Protein AF-A0A7L3IC77-F1 (afdb_monomer_lite)

Secondary structure (DSSP, 8-state):
-----S------S-S-SS-SPPPS-S-HHHHHHHHHHHHHHHHHHHHHHHHHHHHHHHHHHHHHHHHHHHHHHHHHHHHHHHHHT--TTT----THHHHHSPPP---------TTSGGG--HHHHHHHHTSPPPP-GGGGGGG-TT---GGGGT--TTHHHHHHHHHHHHHHHHHHHHHHHHHHHHHH-GGGGG--------THHHHHHHHT-GGGS-----S---------------------------PPPP------PPPPPPPP--PPPPPP---------------PPPPPPPPPPPPPPPPPP-PPPPPPPPPPPPPP-

InterPro domains:
  IPR028288 SCAR/WAVE family [PTHR12902] (5-227)

Organism: NCBI:txid254575

Radius of gyration: 40.04 Å; chains: 1; bounding box: 90×93×125 Å

Structure (mmCIF, N/CA/C/O backbone):
data_AF-A0A7L3IC77-F1
#
_entry.id   AF-A0A7L3IC77-F1
#
loop_
_atom_site.group_PDB
_atom_site.id
_atom_site.type_symbol
_atom_site.label_atom_id
_atom_site.label_alt_id
_atom_site.label_comp_id
_atom_site.label_asym_id
_atom_site.label_entity_id
_atom_site.label_seq_id
_atom_site.pdbx_PDB_ins_code
_atom_site.Cartn_x
_atom_site.Cartn_y
_atom_site.Cartn_z
_atom_site.occupancy
_atom_site.B_iso_or_equiv
_atom_site.auth_seq_id
_atom_site.auth_comp_id
_atom_site.auth_asym_id
_atom_site.auth_atom_id
_atom_site.pdbx_PDB_model_num
ATOM 1 N N . SER A 1 1 ? 29.420 12.549 -0.473 1.00 39.59 1 SER A N 1
ATOM 2 C CA . SER A 1 1 ? 28.558 11.358 -0.583 1.00 39.59 1 SER A CA 1
ATOM 3 C C . SER A 1 1 ? 27.116 11.834 -0.678 1.00 39.59 1 SER A C 1
ATOM 5 O O . SER A 1 1 ? 26.645 12.442 0.274 1.00 39.59 1 SER A O 1
ATOM 7 N N . ARG A 1 2 ? 26.456 11.727 -1.841 1.00 41.66 2 ARG A N 1
ATOM 8 C CA . ARG A 1 2 ? 25.047 12.145 -1.971 1.00 41.66 2 ARG A CA 1
ATOM 9 C C . ARG A 1 2 ? 24.182 11.068 -1.323 1.00 41.66 2 ARG A C 1
ATOM 11 O O . ARG A 1 2 ? 24.118 9.956 -1.839 1.00 41.66 2 ARG A O 1
ATOM 18 N N . SER A 1 3 ? 23.550 11.406 -0.201 1.00 42.59 3 SER A N 1
ATOM 19 C CA . SER A 1 3 ? 22.484 10.595 0.386 1.00 42.59 3 SER A CA 1
ATOM 20 C C . SER A 1 3 ? 21.368 10.494 -0.652 1.00 42.59 3 SER A C 1
ATOM 22 O O . SER A 1 3 ? 20.679 11.470 -0.940 1.00 42.59 3 SER A O 1
ATOM 24 N N . THR A 1 4 ? 21.299 9.350 -1.325 1.00 45.50 4 THR A N 1
ATOM 25 C CA . THR A 1 4 ? 20.262 9.059 -2.314 1.00 45.50 4 THR A CA 1
ATOM 26 C C . THR A 1 4 ? 19.091 8.488 -1.529 1.00 45.50 4 THR A C 1
ATOM 28 O O . THR A 1 4 ? 19.303 7.624 -0.679 1.00 45.50 4 THR A O 1
ATOM 31 N N . MET A 1 5 ? 17.882 9.005 -1.755 1.00 36.69 5 MET A N 1
ATOM 32 C CA . MET A 1 5 ? 16.672 8.509 -1.093 1.00 36.69 5 MET A CA 1
ATOM 33 C C . MET A 1 5 ? 16.605 6.975 -1.239 1.00 36.69 5 MET A C 1
ATOM 35 O O . MET A 1 5 ? 16.771 6.487 -2.359 1.00 36.69 5 MET A O 1
ATOM 39 N N . PRO A 1 6 ? 16.398 6.211 -0.151 1.00 53.06 6 PRO A N 1
ATOM 40 C CA . PRO A 1 6 ? 16.628 4.765 -0.154 1.00 53.06 6 PRO A CA 1
ATOM 41 C C . PRO A 1 6 ? 15.664 3.964 -1.040 1.00 53.06 6 PRO A C 1
ATOM 43 O O . PRO A 1 6 ? 15.960 2.812 -1.331 1.00 53.06 6 PRO A O 1
ATOM 46 N N . LEU A 1 7 ? 14.564 4.553 -1.521 1.00 54.59 7 LEU A N 1
ATOM 47 C CA . LEU A 1 7 ? 13.682 3.928 -2.507 1.00 54.59 7 LEU A CA 1
ATOM 48 C C . LEU A 1 7 ? 13.272 4.945 -3.576 1.00 54.59 7 LEU A C 1
ATOM 50 O O . LEU A 1 7 ? 12.259 5.630 -3.448 1.00 54.59 7 LEU A O 1
ATOM 54 N N . VAL A 1 8 ? 14.057 5.044 -4.649 1.00 56.88 8 VAL A N 1
ATOM 55 C CA . VAL A 1 8 ? 13.551 5.630 -5.896 1.00 56.88 8 VAL A CA 1
ATOM 56 C C . VAL A 1 8 ? 12.570 4.610 -6.467 1.00 56.88 8 VAL A C 1
ATOM 58 O O . VAL A 1 8 ? 12.979 3.567 -6.961 1.00 56.88 8 VAL A O 1
ATOM 61 N N . THR A 1 9 ? 11.271 4.860 -6.307 1.00 62.53 9 THR A N 1
ATOM 62 C CA . THR A 1 9 ? 10.222 3.896 -6.671 1.00 62.53 9 THR A CA 1
ATOM 63 C C . THR A 1 9 ? 10.032 3.781 -8.180 1.00 62.53 9 THR A C 1
ATOM 65 O O . THR A 1 9 ? 9.595 2.744 -8.653 1.00 62.53 9 THR A O 1
ATOM 68 N N . ARG A 1 10 ? 10.375 4.822 -8.946 1.00 76.88 10 ARG A N 1
ATOM 69 C CA . ARG A 1 10 ? 10.139 4.901 -10.392 1.00 76.88 10 ARG A CA 1
ATOM 70 C C . ARG A 1 10 ? 11.424 5.310 -11.102 1.00 76.88 10 ARG A C 1
ATOM 72 O O . ARG A 1 10 ? 11.810 6.479 -11.085 1.00 76.88 10 ARG A O 1
ATOM 79 N N . ASN A 1 11 ? 12.110 4.329 -11.681 1.00 81.88 11 ASN A N 1
ATOM 80 C CA . ASN A 1 11 ? 13.316 4.560 -12.466 1.00 81.88 11 ASN A CA 1
ATOM 81 C C . ASN A 1 11 ? 12.950 4.810 -13.927 1.00 81.88 11 ASN A C 1
ATOM 83 O O . ASN A 1 11 ? 12.175 4.063 -14.515 1.00 81.88 11 ASN A O 1
ATOM 87 N N . ILE A 1 12 ? 13.548 5.848 -14.511 1.00 88.25 12 ILE A N 1
ATOM 88 C CA . ILE A 1 12 ? 13.370 6.159 -15.927 1.00 88.25 12 ILE A CA 1
ATOM 89 C C . ILE A 1 12 ? 14.453 5.441 -16.732 1.00 88.25 12 ILE A C 1
ATOM 91 O O . ILE A 1 12 ? 15.652 5.653 -16.511 1.00 88.25 12 ILE A O 1
ATOM 95 N N . GLU A 1 13 ? 14.031 4.608 -17.679 1.00 88.88 13 GLU A N 1
ATOM 96 C CA . GLU A 1 13 ? 14.917 3.810 -18.522 1.00 88.88 13 GLU A CA 1
ATOM 97 C C . GLU A 1 13 ? 14.780 4.172 -20.009 1.00 88.88 13 GLU A C 1
ATOM 99 O O . GLU A 1 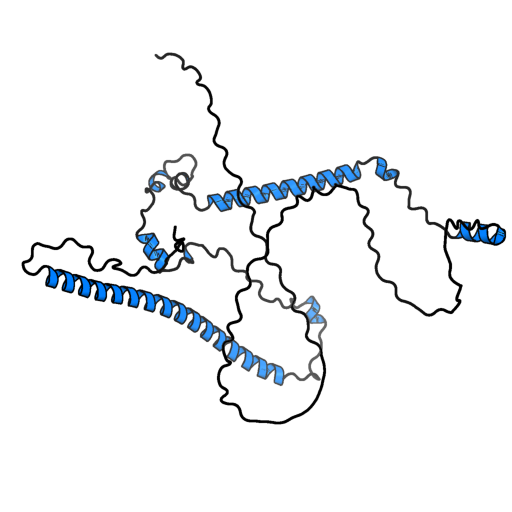13 ? 13.663 4.341 -20.495 1.00 88.88 13 GLU A O 1
ATOM 104 N N . PRO A 1 14 ? 15.888 4.252 -20.771 1.00 91.25 14 PRO A N 1
ATOM 105 C CA . PRO A 1 14 ? 17.279 4.056 -20.358 1.00 91.25 14 PRO A CA 1
ATOM 106 C C . PRO A 1 14 ? 17.867 5.277 -19.628 1.00 91.25 14 PRO A C 1
ATOM 108 O O . PRO A 1 14 ? 17.626 6.429 -19.988 1.00 91.25 14 PRO A O 1
ATOM 111 N N . ARG A 1 15 ? 18.715 5.027 -18.620 1.00 87.62 15 ARG A N 1
ATOM 112 C CA . ARG A 1 15 ? 19.404 6.092 -17.864 1.00 87.62 15 ARG A CA 1
ATOM 113 C C . ARG A 1 15 ? 20.552 6.741 -18.643 1.00 87.62 15 ARG A C 1
ATOM 115 O O . ARG A 1 15 ? 20.853 7.913 -18.444 1.00 87.62 15 ARG A O 1
ATOM 122 N N . HIS A 1 16 ? 21.211 5.974 -19.508 1.00 90.38 16 HIS A N 1
ATOM 123 C CA . HIS A 1 16 ? 22.313 6.444 -20.342 1.00 90.38 16 HIS A CA 1
ATOM 124 C C . HIS A 1 16 ? 21.903 6.375 -21.808 1.00 90.38 16 HIS A C 1
ATOM 126 O O . HIS A 1 16 ? 21.560 5.303 -22.295 1.00 90.38 16 HIS A O 1
ATOM 132 N N . LEU A 1 17 ? 21.976 7.505 -22.507 1.00 89.88 17 LEU A N 1
ATOM 133 C CA . LEU A 1 17 ? 21.473 7.610 -23.878 1.00 89.88 17 LEU A CA 1
ATOM 134 C C . LEU A 1 17 ? 22.515 7.218 -24.937 1.00 89.88 17 LEU A C 1
ATOM 136 O O . LEU A 1 17 ? 22.144 6.734 -26.000 1.00 89.88 17 LEU A O 1
ATOM 140 N N . CYS A 1 18 ? 23.807 7.392 -24.639 1.00 84.75 18 CYS A N 1
ATOM 141 C CA . CYS A 1 18 ? 24.895 7.300 -25.623 1.00 84.75 18 CYS A CA 1
ATOM 142 C C . CYS A 1 18 ? 26.127 6.500 -25.149 1.00 84.75 18 CYS A C 1
ATOM 144 O O . CYS A 1 18 ? 27.180 6.564 -25.771 1.00 84.75 18 CYS A O 1
ATOM 146 N N . ARG A 1 19 ? 26.038 5.740 -24.045 1.00 84.94 19 ARG A N 1
ATOM 147 C CA . ARG A 1 19 ? 27.189 5.007 -23.461 1.00 84.94 19 ARG A CA 1
ATOM 148 C C . ARG A 1 19 ? 27.443 3.615 -24.065 1.00 84.94 19 ARG A C 1
ATOM 150 O O . ARG A 1 19 ? 28.028 2.766 -23.400 1.00 84.94 19 ARG A O 1
ATOM 157 N N . GLN A 1 20 ? 26.968 3.354 -25.277 1.00 78.25 20 GLN A N 1
ATOM 158 C CA . GLN A 1 20 ? 27.103 2.044 -25.920 1.00 78.25 20 GLN A CA 1
ATOM 159 C C . GLN A 1 20 ? 28.288 2.032 -26.887 1.00 78.25 20 GLN A C 1
ATOM 161 O O . GLN A 1 20 ? 28.561 3.032 -27.547 1.00 78.25 20 GLN A O 1
ATOM 166 N N . THR A 1 21 ? 28.987 0.897 -26.967 1.00 81.50 21 THR A N 1
ATOM 167 C CA . THR A 1 21 ? 30.017 0.672 -27.986 1.00 81.50 21 THR A CA 1
ATOM 168 C C . THR A 1 21 ? 29.365 0.687 -29.361 1.00 81.50 21 THR A C 1
ATOM 170 O O . THR A 1 21 ? 28.367 -0.000 -29.581 1.00 81.50 21 THR A O 1
ATOM 173 N N . LEU A 1 22 ? 29.919 1.480 -30.274 1.00 82.94 22 LEU A N 1
ATOM 174 C CA . LEU A 1 22 ? 29.379 1.612 -31.620 1.00 82.94 22 LEU A CA 1
ATOM 175 C C . LEU A 1 22 ? 29.810 0.431 -32.497 1.00 82.94 22 LEU A C 1
ATOM 177 O O . LEU A 1 22 ? 30.949 -0.030 -32.384 1.00 82.94 22 LEU A O 1
ATOM 181 N N . PRO A 1 23 ? 28.929 -0.059 -33.383 1.00 82.94 23 PRO A N 1
ATOM 182 C CA . PRO A 1 23 ? 29.337 -0.964 -34.449 1.00 82.94 23 PRO A CA 1
ATOM 183 C C . PRO A 1 23 ? 30.275 -0.238 -35.425 1.00 82.94 23 PRO A C 1
ATOM 185 O O . PRO A 1 23 ? 30.190 0.979 -35.576 1.00 82.94 23 PRO A O 1
ATOM 188 N N . SER A 1 24 ? 31.149 -0.977 -36.116 1.00 84.69 24 SER A N 1
ATOM 189 C CA . SER A 1 24 ? 32.000 -0.395 -37.162 1.00 84.69 24 SER A CA 1
ATOM 190 C C . SER A 1 24 ? 31.121 0.044 -38.336 1.00 84.69 24 SER A C 1
ATOM 192 O O . SER A 1 24 ? 30.631 -0.785 -39.103 1.00 84.69 24 SER A O 1
ATOM 194 N N . VAL A 1 25 ? 30.869 1.349 -38.426 1.00 88.00 25 VAL A N 1
ATOM 195 C CA . VAL A 1 25 ? 30.051 1.979 -39.465 1.00 88.00 25 VAL A CA 1
ATOM 196 C C . VAL A 1 25 ? 30.794 3.188 -40.032 1.00 88.00 25 VAL A C 1
ATOM 198 O O . VAL A 1 25 ? 31.490 3.874 -39.288 1.00 88.00 25 VAL A O 1
ATOM 201 N N . PRO A 1 26 ? 30.650 3.488 -41.333 1.00 84.25 26 PRO A N 1
ATOM 202 C CA . PRO A 1 26 ? 31.347 4.616 -41.952 1.00 84.25 26 PRO A CA 1
ATOM 203 C C . PRO A 1 26 ? 30.917 5.977 -41.374 1.00 84.25 26 PRO A C 1
ATOM 205 O O . PRO A 1 26 ? 31.740 6.882 -41.270 1.00 84.25 26 PRO A O 1
ATOM 208 N N . SER A 1 27 ? 29.653 6.110 -40.953 1.00 89.75 27 SER A N 1
ATOM 209 C CA . SER A 1 27 ? 29.085 7.330 -40.358 1.00 89.75 27 SER A CA 1
ATOM 210 C C . SER A 1 27 ? 28.821 7.152 -38.857 1.00 89.75 27 SER A C 1
ATOM 212 O O . SER A 1 27 ? 27.672 7.059 -38.420 1.00 89.75 27 SER A O 1
ATOM 214 N N . GLU A 1 28 ? 29.876 7.097 -38.042 1.00 90.81 28 GLU A N 1
ATOM 215 C CA . GLU A 1 28 ? 29.754 6.887 -36.587 1.00 90.81 28 GLU A CA 1
ATOM 216 C C . GLU A 1 28 ? 28.893 7.954 -35.896 1.00 90.81 28 GLU A C 1
ATOM 218 O O . GLU A 1 28 ? 28.065 7.625 -35.046 1.00 90.81 28 GLU A O 1
ATOM 223 N N . LEU A 1 29 ? 29.030 9.225 -36.291 1.00 91.31 29 LEU A N 1
ATOM 224 C CA . LEU A 1 29 ? 28.272 10.327 -35.694 1.00 91.31 29 LEU A CA 1
ATOM 225 C C . LEU A 1 29 ? 26.763 10.183 -35.933 1.00 91.31 29 LEU A C 1
ATOM 227 O O . LEU A 1 29 ? 25.974 10.331 -35.004 1.00 91.31 29 LEU A O 1
ATOM 231 N N . GLU A 1 30 ? 26.364 9.849 -37.161 1.00 92.12 30 GLU A N 1
ATOM 232 C CA . GLU A 1 30 ? 24.959 9.619 -37.512 1.00 92.12 30 GLU A CA 1
ATOM 233 C C . GLU A 1 30 ? 24.379 8.436 -36.722 1.00 92.12 30 GLU A C 1
ATOM 235 O O . GLU A 1 30 ? 23.268 8.517 -36.192 1.00 92.12 30 GLU A O 1
ATOM 240 N N . CYS A 1 31 ? 25.167 7.368 -36.560 1.00 90.19 31 CYS A N 1
ATOM 241 C CA . CYS A 1 31 ? 24.799 6.209 -35.753 1.00 90.19 31 CYS A CA 1
ATOM 242 C C . CYS A 1 31 ? 24.581 6.578 -34.276 1.00 90.19 31 CYS A C 1
ATOM 244 O O . CYS A 1 31 ? 23.534 6.248 -33.714 1.00 90.19 31 CYS A O 1
ATOM 246 N N . VAL A 1 32 ? 25.511 7.321 -33.658 1.00 92.69 32 VAL A N 1
ATOM 247 C CA . VAL A 1 32 ? 25.375 7.809 -32.271 1.00 92.69 32 VAL A CA 1
ATOM 248 C C . VAL A 1 32 ? 24.133 8.672 -32.116 1.00 92.69 32 VAL A C 1
ATOM 250 O O . VAL A 1 32 ? 23.381 8.490 -31.156 1.00 92.69 32 VAL A O 1
ATOM 253 N N . THR A 1 33 ? 23.904 9.611 -33.036 1.00 93.25 33 THR A N 1
ATOM 254 C CA . THR A 1 33 ? 22.748 10.508 -32.983 1.00 93.25 33 THR A CA 1
ATOM 255 C C . THR A 1 33 ? 21.447 9.720 -33.066 1.00 93.25 33 THR A C 1
ATOM 257 O O . THR A 1 33 ? 20.563 9.938 -32.239 1.00 93.25 33 THR A O 1
ATOM 260 N N . ASN A 1 34 ? 21.341 8.752 -33.980 1.00 93.62 34 ASN A N 1
ATOM 261 C CA . ASN A 1 34 ? 20.148 7.918 -34.110 1.00 93.62 34 ASN A CA 1
ATOM 262 C C . ASN A 1 34 ? 19.909 7.048 -32.859 1.00 93.62 34 ASN A C 1
ATOM 264 O O . ASN A 1 34 ? 18.811 7.055 -32.305 1.00 93.62 34 ASN A O 1
ATOM 268 N N . ILE A 1 35 ? 20.946 6.379 -32.335 1.00 92.56 35 ILE A N 1
ATOM 269 C CA . ILE A 1 35 ? 20.856 5.597 -31.085 1.00 92.56 35 ILE A CA 1
ATOM 270 C C . ILE A 1 35 ? 20.424 6.489 -29.915 1.00 92.56 35 ILE A C 1
ATOM 272 O O . ILE A 1 35 ? 19.552 6.115 -29.130 1.00 92.56 35 ILE A O 1
ATOM 276 N N . THR A 1 36 ? 21.008 7.683 -29.806 1.00 94.69 36 THR A N 1
ATOM 277 C CA . THR A 1 36 ? 20.686 8.643 -28.745 1.00 94.69 36 THR A CA 1
ATOM 278 C C . THR A 1 36 ? 19.229 9.085 -28.843 1.00 94.69 36 THR A C 1
ATOM 280 O O . THR A 1 36 ? 18.524 9.039 -27.839 1.00 94.69 36 THR A O 1
ATOM 283 N N . LEU A 1 37 ? 18.748 9.449 -30.036 1.00 96.25 37 LEU A N 1
ATOM 284 C CA . LEU A 1 37 ? 17.353 9.842 -30.260 1.00 96.25 37 LEU A CA 1
ATOM 285 C C . LEU A 1 37 ? 16.381 8.692 -29.972 1.00 96.25 37 LEU A C 1
ATOM 287 O O . LEU A 1 37 ? 15.389 8.894 -29.273 1.00 96.25 37 LEU A O 1
ATOM 291 N N . ALA A 1 38 ? 16.685 7.474 -30.423 1.00 95.44 38 ALA A N 1
ATOM 292 C CA . ALA A 1 38 ? 15.890 6.292 -30.104 1.00 95.44 38 ALA A CA 1
ATOM 293 C C . ALA A 1 38 ? 15.814 6.057 -28.585 1.00 95.44 38 ALA A C 1
ATOM 295 O O . ALA A 1 38 ? 14.742 5.786 -28.042 1.00 95.44 38 ALA A O 1
ATOM 296 N N . ASN A 1 39 ? 16.931 6.222 -27.871 1.00 95.94 39 ASN A N 1
ATOM 297 C CA . ASN A 1 39 ? 16.972 6.106 -26.416 1.00 95.94 39 ASN A CA 1
ATOM 298 C C . ASN A 1 39 ? 16.216 7.239 -25.707 1.00 95.94 39 ASN A C 1
ATOM 300 O O . ASN A 1 39 ? 15.582 6.971 -24.690 1.00 95.94 39 ASN A O 1
ATOM 304 N N . VAL A 1 40 ? 16.213 8.466 -26.243 1.00 96.81 40 VAL A N 1
ATOM 305 C CA . VAL A 1 40 ? 15.367 9.567 -25.744 1.00 96.81 40 VAL A CA 1
ATOM 306 C C . VAL A 1 40 ? 13.889 9.205 -25.877 1.00 96.81 40 VAL A C 1
ATOM 308 O O . VAL A 1 40 ? 13.142 9.355 -24.915 1.00 96.81 40 VAL A O 1
ATOM 311 N N . ILE A 1 41 ? 13.463 8.662 -27.022 1.00 96.94 41 ILE A N 1
ATOM 312 C CA . ILE A 1 41 ? 12.071 8.229 -27.226 1.00 96.94 41 ILE A CA 1
ATOM 313 C C . ILE A 1 41 ? 11.691 7.133 -26.220 1.00 96.94 41 ILE A C 1
ATOM 315 O O . ILE A 1 41 ? 10.632 7.202 -25.599 1.00 96.94 41 ILE A O 1
ATOM 319 N N . ARG A 1 42 ? 12.572 6.149 -25.993 1.00 96.12 42 ARG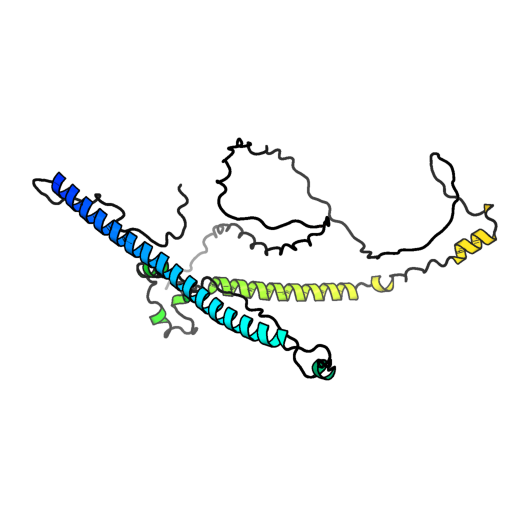 A N 1
ATOM 320 C CA . ARG A 1 42 ? 12.356 5.108 -24.970 1.00 96.12 42 ARG A CA 1
ATOM 321 C C . ARG A 1 42 ? 12.250 5.699 -23.563 1.00 96.12 42 ARG A C 1
ATOM 323 O O . ARG A 1 42 ? 11.371 5.299 -22.805 1.00 96.12 42 ARG A O 1
ATOM 330 N N . GLN A 1 43 ? 13.100 6.675 -23.248 1.00 96.00 43 GLN A N 1
ATOM 331 C CA . GLN A 1 43 ? 13.103 7.367 -21.962 1.00 96.00 43 GLN A CA 1
ATOM 332 C C . GLN A 1 43 ? 11.795 8.134 -21.733 1.00 96.00 43 GLN A C 1
ATOM 334 O O . GLN A 1 43 ? 11.223 8.061 -20.646 1.00 96.00 43 GLN A O 1
ATOM 339 N N . LEU A 1 44 ? 11.282 8.808 -22.767 1.00 96.94 44 LEU A N 1
ATOM 340 C CA . LEU A 1 44 ? 9.970 9.454 -22.735 1.00 96.94 44 LEU A CA 1
ATOM 341 C C . LEU A 1 44 ? 8.842 8.436 -22.528 1.00 96.94 44 LEU A C 1
ATOM 343 O O . LEU A 1 44 ? 7.955 8.688 -21.723 1.00 96.94 44 LEU A O 1
ATOM 347 N N . GLY A 1 45 ? 8.905 7.262 -23.164 1.00 96.69 45 GLY A N 1
ATOM 348 C CA . GLY A 1 45 ? 7.943 6.179 -22.924 1.00 96.69 45 GLY A CA 1
ATOM 349 C C . GLY A 1 45 ? 7.946 5.678 -21.472 1.00 96.69 45 GLY A C 1
ATOM 350 O O . GLY A 1 45 ? 6.888 5.527 -20.863 1.00 96.69 45 GLY A O 1
ATOM 351 N N . SER A 1 46 ? 9.128 5.485 -20.880 1.00 94.25 46 SER A N 1
ATOM 352 C CA . SER A 1 46 ? 9.276 5.117 -19.461 1.00 94.25 46 SER A CA 1
ATOM 353 C C . SER A 1 46 ? 8.742 6.205 -18.514 1.00 94.25 46 SER A C 1
ATOM 355 O O . SER A 1 46 ? 8.099 5.901 -17.503 1.00 94.25 46 SER A O 1
ATOM 357 N N . LEU A 1 47 ? 8.942 7.478 -18.866 1.00 95.00 47 LEU A N 1
ATOM 358 C CA . LEU A 1 47 ? 8.367 8.614 -18.149 1.00 95.00 47 LEU A CA 1
ATOM 359 C C . LEU A 1 47 ? 6.838 8.645 -18.249 1.00 95.00 47 LEU A C 1
ATOM 361 O O . LEU A 1 47 ? 6.179 8.859 -17.233 1.00 95.00 47 LEU A O 1
ATOM 365 N N . SER A 1 48 ? 6.270 8.387 -19.429 1.00 96.62 48 SER A N 1
ATOM 366 C CA . SER A 1 48 ? 4.819 8.288 -19.618 1.00 96.62 48 SER A CA 1
ATOM 367 C C . SER A 1 48 ? 4.204 7.175 -18.770 1.00 96.62 48 SER A C 1
ATOM 369 O O . SER A 1 48 ? 3.213 7.442 -18.097 1.00 96.62 48 SER A O 1
ATOM 371 N N . LYS A 1 49 ? 4.827 5.985 -18.707 1.00 92.69 49 LYS A N 1
ATOM 372 C CA . LYS A 1 49 ? 4.398 4.904 -17.795 1.00 92.69 49 LYS A CA 1
ATOM 373 C C . LYS A 1 49 ? 4.386 5.386 -16.339 1.00 92.69 49 LYS A C 1
ATOM 375 O O . LYS A 1 49 ? 3.402 5.229 -15.629 1.00 92.69 49 LYS A O 1
ATOM 380 N N . SER A 1 50 ? 5.464 6.042 -15.906 1.00 91.50 50 SER A N 1
ATOM 381 C CA . SER A 1 50 ? 5.568 6.559 -14.534 1.00 91.50 50 SER A CA 1
ATOM 382 C C . SER A 1 50 ? 4.488 7.598 -14.212 1.00 91.50 50 SER A C 1
ATOM 384 O O . SER A 1 50 ? 3.986 7.635 -13.090 1.00 91.50 50 SER A O 1
ATOM 386 N N . ALA A 1 51 ? 4.141 8.451 -15.179 1.00 94.62 51 ALA A N 1
ATOM 387 C CA . ALA A 1 51 ? 3.074 9.434 -15.032 1.00 94.62 51 ALA A CA 1
ATOM 388 C C . ALA A 1 51 ? 1.695 8.765 -14.943 1.00 94.62 51 ALA A C 1
ATOM 390 O O . ALA A 1 51 ? 0.907 9.133 -14.073 1.00 94.62 51 ALA A O 1
ATOM 391 N N . GLU A 1 52 ? 1.423 7.769 -15.792 1.00 94.12 52 GLU A N 1
ATOM 392 C CA . GLU A 1 52 ? 0.197 6.965 -15.743 1.00 94.12 52 GLU A CA 1
ATOM 393 C C . GL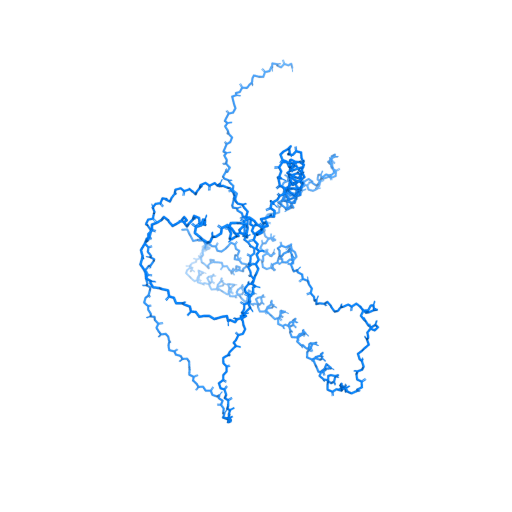U A 1 52 ? 0.008 6.323 -14.366 1.00 94.12 52 GLU A C 1
ATOM 395 O O . GLU A 1 52 ? -1.052 6.492 -13.767 1.00 94.12 52 GLU A O 1
ATOM 400 N N . ASP A 1 53 ? 1.046 5.689 -13.815 1.00 91.56 53 ASP A N 1
ATOM 401 C CA . ASP A 1 53 ? 0.977 5.064 -12.491 1.00 91.56 53 ASP A CA 1
ATOM 402 C C . ASP A 1 53 ? 0.611 6.081 -11.394 1.00 91.56 53 ASP A C 1
ATOM 404 O O . ASP A 1 53 ? -0.246 5.819 -10.549 1.00 91.56 53 ASP A O 1
ATOM 408 N N . ILE A 1 54 ? 1.242 7.263 -11.403 1.00 93.06 54 ILE A N 1
ATOM 409 C CA . ILE A 1 54 ? 0.987 8.321 -10.410 1.00 93.06 54 ILE A CA 1
ATOM 410 C C . ILE A 1 54 ? -0.453 8.826 -10.523 1.00 93.06 54 ILE A C 1
ATOM 412 O O . ILE A 1 54 ? -1.164 8.926 -9.520 1.00 93.06 54 ILE A O 1
ATOM 416 N N . PHE A 1 55 ? -0.899 9.153 -11.736 1.00 96.62 55 PHE A N 1
ATOM 417 C CA . PHE A 1 55 ? -2.252 9.660 -11.938 1.00 96.62 55 PHE A CA 1
ATOM 418 C C . PHE A 1 55 ? -3.313 8.581 -11.701 1.00 96.62 55 PHE A C 1
ATOM 420 O O . PHE A 1 55 ? -4.382 8.905 -11.190 1.00 96.62 55 PHE A O 1
ATOM 427 N N . GLY A 1 56 ? -3.017 7.310 -11.980 1.00 95.19 56 GLY A N 1
ATOM 428 C CA . GLY A 1 56 ? -3.887 6.175 -11.680 1.00 95.19 56 GLY A CA 1
ATOM 429 C C . GLY A 1 56 ? -4.086 5.957 -10.177 1.00 95.19 56 GLY A C 1
ATOM 430 O O . GLY A 1 56 ? -5.221 5.774 -9.719 1.00 95.19 56 GLY A O 1
ATOM 431 N N . GLU A 1 57 ? -3.013 6.049 -9.383 1.00 93.44 57 GLU A N 1
ATOM 432 C CA . GLU A 1 57 ? -3.087 5.990 -7.916 1.00 93.44 57 GLU A CA 1
ATOM 433 C C . GLU A 1 57 ? -3.936 7.142 -7.355 1.00 93.44 57 GLU A C 1
ATOM 435 O O . GLU A 1 57 ? -4.863 6.916 -6.568 1.00 93.44 57 GLU A O 1
ATOM 440 N N . LEU A 1 58 ? -3.677 8.374 -7.808 1.00 96.94 58 LEU A N 1
ATOM 441 C CA . LEU A 1 58 ? -4.438 9.559 -7.398 1.00 96.94 58 LEU A CA 1
ATOM 442 C C . LEU A 1 58 ? -5.914 9.457 -7.792 1.00 96.94 58 LEU A C 1
ATOM 444 O O . LEU A 1 58 ? -6.792 9.758 -6.983 1.00 96.94 58 LEU A O 1
ATOM 448 N N . PHE A 1 59 ? -6.197 8.997 -9.011 1.00 98.06 59 PHE A N 1
ATOM 449 C CA . PHE A 1 59 ? -7.555 8.798 -9.501 1.00 98.06 59 PHE A CA 1
ATOM 450 C C . PHE A 1 59 ? -8.319 7.789 -8.639 1.00 98.06 59 PHE A C 1
ATOM 452 O O . PHE A 1 59 ? -9.449 8.052 -8.227 1.00 98.06 59 PHE A O 1
ATOM 459 N N . THR A 1 60 ? -7.692 6.663 -8.294 1.00 96.69 60 THR A N 1
ATOM 460 C CA . THR A 1 60 ? -8.308 5.627 -7.451 1.00 96.69 60 THR A CA 1
ATOM 461 C C . THR A 1 60 ? -8.649 6.162 -6.056 1.00 96.69 60 THR A C 1
ATOM 463 O O . THR A 1 60 ? -9.751 5.931 -5.540 1.00 96.69 60 THR A O 1
ATOM 466 N N . GLN A 1 61 ? -7.739 6.933 -5.451 1.00 96.81 61 GLN A N 1
ATOM 467 C CA . GLN A 1 61 ? -7.975 7.576 -4.156 1.00 96.81 61 GLN A CA 1
ATOM 468 C C . GLN A 1 61 ? -9.089 8.627 -4.231 1.00 96.81 61 GLN A C 1
ATOM 470 O O . GLN A 1 61 ? -9.987 8.637 -3.384 1.00 96.81 61 GLN A O 1
ATOM 475 N N . ALA A 1 62 ? -9.077 9.471 -5.264 1.00 98.50 62 ALA A N 1
ATOM 476 C CA . ALA A 1 62 ? -10.104 10.481 -5.491 1.00 98.50 62 ALA A CA 1
ATOM 477 C C . ALA A 1 62 ? -11.485 9.848 -5.713 1.00 98.50 62 ALA A C 1
ATOM 479 O O . ALA A 1 62 ? -12.471 10.315 -5.147 1.00 98.50 62 ALA A O 1
ATOM 480 N N . ASN A 1 63 ? -11.563 8.743 -6.455 1.00 98.38 63 ASN A N 1
ATOM 481 C CA . ASN A 1 63 ? -12.818 8.036 -6.699 1.00 98.38 63 ASN A CA 1
ATOM 482 C C . ASN A 1 63 ? -13.373 7.379 -5.422 1.00 98.38 63 ASN A C 1
ATOM 484 O O . ASN A 1 63 ? -14.574 7.433 -5.139 1.00 98.38 63 ASN A O 1
ATOM 488 N N . THR A 1 64 ? -12.486 6.823 -4.590 1.00 98.38 64 THR A N 1
ATOM 489 C CA . THR A 1 64 ? -12.851 6.312 -3.260 1.00 98.38 64 THR A CA 1
ATOM 490 C C . THR A 1 64 ? -13.401 7.433 -2.375 1.00 98.38 64 THR A C 1
ATOM 492 O O . THR A 1 64 ? -14.414 7.260 -1.691 1.00 98.38 64 THR A O 1
ATOM 495 N N . PHE A 1 65 ? -12.770 8.608 -2.402 1.00 98.44 65 PHE A N 1
ATOM 496 C CA . PHE A 1 65 ? -13.253 9.790 -1.693 1.00 98.44 65 PHE A CA 1
ATOM 497 C C . PHE A 1 65 ? -14.614 10.263 -2.223 1.00 98.44 65 PHE A C 1
ATOM 499 O O . PHE A 1 65 ? -15.534 10.448 -1.427 1.00 98.44 65 PHE A O 1
ATOM 506 N N . ALA A 1 66 ? -14.783 10.379 -3.541 1.00 98.62 66 ALA A N 1
ATOM 507 C CA . ALA A 1 66 ? -16.034 10.794 -4.173 1.00 98.62 66 ALA A CA 1
ATOM 508 C C . ALA A 1 66 ? -17.204 9.864 -3.810 1.00 98.62 66 ALA A C 1
ATOM 510 O O . ALA A 1 66 ? -18.289 10.332 -3.458 1.00 98.62 66 ALA A O 1
ATOM 511 N N . SER A 1 67 ? -16.968 8.549 -3.794 1.00 98.62 67 SER A N 1
ATOM 512 C CA . SER A 1 67 ? -17.964 7.566 -3.348 1.00 98.62 67 SER A CA 1
ATOM 513 C C . SER A 1 67 ? -18.361 7.782 -1.884 1.00 98.62 67 SER A C 1
ATOM 515 O O . SER A 1 67 ? -19.545 7.800 -1.549 1.00 98.62 67 SER A O 1
ATOM 517 N N . ARG A 1 68 ? -17.384 8.017 -0.996 1.00 98.56 68 ARG A N 1
ATOM 518 C CA . ARG A 1 68 ? -17.648 8.307 0.424 1.00 98.56 68 ARG A CA 1
ATOM 519 C C . ARG A 1 68 ? -18.433 9.604 0.615 1.00 98.56 68 ARG A C 1
ATOM 521 O O . ARG A 1 68 ? -19.322 9.641 1.463 1.00 98.56 68 ARG A O 1
ATOM 528 N N . VAL A 1 69 ? -18.112 10.644 -0.153 1.00 98.69 69 VAL A N 1
ATOM 529 C CA . VAL A 1 69 ? -18.833 11.924 -0.130 1.00 98.69 69 VAL A CA 1
ATOM 530 C C . VAL A 1 69 ? -20.271 11.732 -0.592 1.00 98.69 69 VAL A C 1
ATOM 532 O O . VAL A 1 69 ? -21.173 12.196 0.091 1.00 98.69 69 VAL A O 1
ATOM 535 N N . SER A 1 70 ? -20.498 10.987 -1.674 1.00 98.56 70 SER A N 1
ATOM 536 C CA . SER A 1 70 ? -21.846 10.729 -2.202 1.00 98.56 70 SER A CA 1
ATOM 537 C C . SER A 1 70 ? -22.741 10.058 -1.155 1.00 98.56 70 SER A C 1
ATOM 539 O O . SER A 1 70 ? -23.816 10.559 -0.831 1.00 98.56 70 SER A O 1
ATOM 541 N N . VAL A 1 71 ? -22.240 8.994 -0.515 1.00 98.62 71 VAL A N 1
ATOM 542 C CA . VAL A 1 71 ? -22.950 8.309 0.582 1.00 98.62 71 VAL A CA 1
ATOM 543 C C . VAL A 1 71 ? -23.199 9.245 1.770 1.00 98.62 71 VAL A C 1
ATOM 545 O O . VAL A 1 71 ? -24.243 9.172 2.427 1.00 98.62 71 VAL A O 1
ATOM 548 N N . LEU A 1 72 ? -22.236 10.114 2.084 1.00 98.62 72 LEU A N 1
ATOM 549 C CA . LEU A 1 72 ? -22.364 11.064 3.182 1.00 98.62 72 LEU A CA 1
ATOM 550 C C . LEU A 1 72 ? -23.425 12.130 2.890 1.00 98.62 72 LEU A C 1
ATOM 552 O O . LEU A 1 72 ? -24.227 12.402 3.779 1.00 98.62 72 LEU A O 1
ATOM 556 N N . VAL A 1 73 ? -23.465 12.680 1.675 1.00 98.56 73 VAL A N 1
ATOM 557 C CA . VAL A 1 73 ? -24.458 13.678 1.245 1.00 98.56 73 VAL A CA 1
ATOM 558 C C . VAL A 1 73 ? -25.869 13.115 1.390 1.00 98.56 73 VAL A C 1
ATOM 560 O O . VAL A 1 73 ? -26.664 13.666 2.145 1.00 98.56 73 VAL A O 1
ATOM 563 N N . GLU A 1 74 ? -26.146 11.934 0.830 1.00 98.50 74 GLU A N 1
ATOM 564 C CA . GLU A 1 74 ? -27.463 11.296 0.973 1.00 98.50 74 GLU A CA 1
ATOM 565 C C . GLU A 1 74 ? -27.850 11.047 2.440 1.00 98.50 74 GLU A C 1
ATOM 567 O O . GLU A 1 74 ? -29.022 11.037 2.831 1.00 98.50 74 GLU A O 1
ATOM 572 N N . ARG A 1 75 ? -26.865 10.748 3.292 1.00 98.50 75 ARG A N 1
ATOM 573 C CA . ARG A 1 75 ? -27.098 10.556 4.725 1.00 98.50 75 ARG A CA 1
ATOM 574 C C . ARG A 1 75 ? -27.394 11.881 5.428 1.00 98.50 75 ARG A C 1
ATOM 576 O O . ARG A 1 75 ? -28.249 11.882 6.312 1.00 98.50 75 ARG A O 1
ATOM 583 N N . VAL A 1 76 ? -26.722 12.964 5.048 1.00 98.62 76 VAL A N 1
ATOM 584 C CA . VAL A 1 76 ? -26.979 14.318 5.554 1.00 98.62 76 VAL A CA 1
ATOM 585 C C . VAL A 1 76 ? -28.372 14.782 5.143 1.00 98.62 76 VAL A C 1
ATOM 587 O O . VAL A 1 76 ? -29.117 15.212 6.015 1.00 98.62 76 VAL A O 1
ATOM 590 N N . ASP A 1 77 ? -28.783 14.586 3.891 1.00 98.31 77 ASP A N 1
ATOM 591 C CA . ASP A 1 77 ? -30.108 14.999 3.407 1.00 98.31 77 ASP A CA 1
ATOM 592 C C . ASP A 1 77 ? -31.239 14.293 4.164 1.00 98.31 77 ASP A C 1
ATOM 594 O O . ASP A 1 77 ? -32.177 14.917 4.667 1.00 98.31 77 ASP A O 1
ATOM 598 N N . ARG A 1 78 ? -31.120 12.972 4.342 1.00 98.06 78 ARG A N 1
ATOM 599 C CA . ARG A 1 78 ? -32.086 12.197 5.139 1.00 98.06 78 ARG A CA 1
ATOM 600 C C . ARG A 1 78 ? -32.095 12.617 6.606 1.00 98.06 78 ARG A C 1
ATOM 602 O O . ARG A 1 78 ? -33.150 12.594 7.239 1.00 98.06 78 ARG A O 1
ATOM 609 N N . LEU A 1 79 ? -30.931 12.946 7.167 1.00 98.19 79 LEU A N 1
ATOM 610 C CA . LEU A 1 79 ? -30.834 13.421 8.543 1.00 98.19 79 LEU A CA 1
ATOM 611 C C . LEU A 1 79 ? -31.477 14.802 8.690 1.00 98.19 79 LEU A C 1
ATOM 613 O O . LEU A 1 79 ? -32.211 15.005 9.650 1.00 98.19 79 LEU A O 1
ATOM 617 N N . GLN A 1 80 ? -31.263 15.700 7.729 1.00 98.19 80 GLN A N 1
ATOM 618 C CA . GLN A 1 80 ? -31.850 17.035 7.701 1.00 98.19 80 GLN A CA 1
ATOM 619 C C . GLN A 1 80 ? -33.376 16.956 7.771 1.00 98.19 80 GLN A C 1
ATOM 621 O O . GLN A 1 80 ? -33.971 17.565 8.656 1.00 98.19 80 GLN A O 1
ATOM 626 N N . VAL A 1 81 ? -34.000 16.132 6.919 1.00 97.56 81 VAL A N 1
ATOM 627 C CA . VAL A 1 81 ? -35.457 15.913 6.938 1.00 97.56 81 VAL A CA 1
ATOM 628 C C . VAL A 1 81 ? -35.923 15.418 8.310 1.00 97.56 81 VAL A C 1
ATOM 630 O O . VAL A 1 81 ? -36.862 15.974 8.878 1.00 97.56 81 VAL A O 1
ATOM 633 N N . LYS A 1 82 ? -35.243 14.415 8.884 1.00 96.19 82 LYS A N 1
ATOM 634 C CA . LYS A 1 82 ? -35.602 13.872 10.205 1.00 96.19 82 LYS A CA 1
ATOM 635 C C . LYS A 1 82 ? -35.493 14.911 11.313 1.00 96.19 82 LYS A C 1
ATOM 637 O O . LYS A 1 82 ? -36.393 14.987 12.133 1.00 96.19 82 LYS A O 1
ATOM 642 N N . VAL A 1 83 ? -34.427 15.709 11.326 1.00 96.38 83 VAL A N 1
ATOM 643 C CA . VAL A 1 83 ? -34.216 16.757 12.335 1.00 96.38 83 VAL A CA 1
ATOM 644 C C . VAL A 1 83 ? -35.282 17.845 12.222 1.00 96.38 83 VAL A C 1
ATOM 646 O O . VAL A 1 83 ? -35.794 18.291 13.241 1.00 96.38 83 VAL A O 1
ATOM 649 N N . THR A 1 84 ? -35.670 18.234 11.004 1.00 95.19 84 THR A N 1
ATOM 650 C CA . THR A 1 84 ? -36.728 19.240 10.800 1.00 95.19 84 THR A CA 1
ATOM 651 C C . THR A 1 84 ? -38.128 18.766 11.191 1.00 95.19 84 THR A C 1
ATOM 653 O O . THR A 1 84 ? -38.994 19.599 11.428 1.00 95.19 84 THR A O 1
ATOM 656 N N . GLN A 1 85 ? -38.359 17.451 11.249 1.00 93.56 85 GLN A N 1
ATOM 657 C CA . GLN A 1 85 ? -39.643 16.858 11.640 1.00 93.56 85 GLN A CA 1
ATOM 658 C C . GLN A 1 85 ? -39.756 16.586 13.148 1.00 93.56 85 GLN A C 1
ATOM 660 O O . GLN A 1 85 ? -40.806 16.131 13.590 1.00 93.56 85 GLN A O 1
ATOM 665 N N . LEU A 1 86 ? -38.700 16.822 13.937 1.00 92.62 86 LEU A N 1
ATOM 666 C CA . LEU A 1 86 ? -38.755 16.639 15.389 1.00 92.62 86 LEU A CA 1
ATOM 667 C C . LEU A 1 86 ? -39.651 17.711 16.022 1.00 92.62 86 LEU A C 1
ATOM 669 O O . LEU A 1 86 ? -39.396 18.904 15.852 1.00 92.62 86 LEU A O 1
ATOM 673 N N . ASP A 1 87 ? -40.660 17.285 16.784 1.00 90.88 87 ASP A N 1
ATOM 674 C CA . ASP A 1 87 ? -41.461 18.163 17.640 1.00 90.88 87 ASP A CA 1
ATOM 675 C C . ASP A 1 87 ? -41.016 18.019 19.109 1.00 90.88 87 ASP A C 1
ATOM 677 O O . ASP A 1 87 ? -41.293 16.995 19.744 1.00 90.88 87 ASP A O 1
ATOM 681 N N . PRO A 1 88 ? -40.374 19.047 19.697 1.00 83.81 88 PRO A N 1
ATOM 682 C CA . PRO A 1 88 ? -39.951 19.025 21.095 1.00 83.81 88 PRO A CA 1
ATOM 683 C C . PRO A 1 88 ? -41.097 18.871 22.104 1.00 83.81 88 PRO A C 1
ATOM 685 O O . PRO A 1 88 ? -40.837 18.561 23.263 1.00 83.81 88 PRO A O 1
ATOM 688 N N . LYS A 1 89 ? -42.350 19.145 21.711 1.00 85.62 89 LYS A N 1
ATOM 689 C CA . LYS A 1 89 ? -43.521 18.993 22.589 1.00 85.62 89 LYS A CA 1
ATOM 690 C C . LYS A 1 89 ? -44.026 17.552 22.659 1.00 85.62 89 LYS A C 1
ATOM 692 O O . LYS A 1 89 ? -44.693 17.212 23.632 1.00 85.62 89 LYS A O 1
ATOM 697 N N . GLU A 1 90 ? -43.721 16.739 21.650 1.00 81.75 90 GLU A N 1
ATOM 698 C CA . GLU A 1 90 ? -44.118 15.328 21.557 1.00 81.75 90 GLU A CA 1
ATOM 699 C C . GLU A 1 90 ? -42.981 14.378 21.986 1.00 81.75 90 GLU A C 1
ATOM 701 O O . GLU A 1 90 ? -43.225 13.233 22.364 1.00 81.75 90 GLU A O 1
ATOM 706 N N . GLU A 1 91 ? -41.725 14.842 21.977 1.00 80.25 91 GLU A N 1
ATOM 707 C CA . GLU A 1 91 ? -40.562 14.018 22.321 1.00 80.25 91 GLU A CA 1
ATOM 708 C C . GLU A 1 91 ? -40.424 13.775 23.840 1.00 80.25 91 GLU A C 1
ATOM 710 O O . GLU A 1 91 ? -39.799 14.537 24.580 1.00 80.25 91 GLU A O 1
ATOM 715 N N . GLU A 1 92 ? -40.986 12.662 24.319 1.00 80.38 92 GLU A N 1
ATOM 716 C CA . GLU A 1 92 ? -40.845 12.222 25.711 1.00 80.38 92 GLU A CA 1
ATOM 717 C C . GLU A 1 92 ? -39.477 11.573 26.003 1.00 80.38 92 GLU A C 1
ATOM 719 O O . GLU A 1 92 ? -39.031 10.626 25.344 1.00 80.38 92 GLU A O 1
ATOM 724 N N . VAL A 1 93 ? -38.819 12.016 27.081 1.00 78.56 93 VAL A N 1
ATOM 725 C CA . VAL A 1 93 ? -37.544 11.441 27.537 1.00 78.56 93 VAL A CA 1
ATOM 726 C C . VAL A 1 93 ? -37.792 10.169 28.356 1.00 78.56 93 VAL A C 1
ATOM 728 O O . VAL A 1 93 ? -38.060 10.211 29.556 1.00 78.56 93 VAL A O 1
ATOM 731 N N . SER A 1 94 ? -37.655 9.005 27.718 1.00 77.62 94 SER A N 1
ATOM 732 C CA . SER A 1 94 ? -37.804 7.707 28.391 1.00 77.62 94 SER A CA 1
ATOM 733 C C . SER A 1 94 ? -36.532 7.270 29.136 1.00 77.62 94 SER A C 1
ATOM 735 O O . SER A 1 94 ? -35.510 6.938 28.528 1.00 77.62 94 SER A O 1
ATOM 737 N N . LEU A 1 95 ? -36.619 7.147 30.467 1.00 78.00 95 LEU A N 1
ATOM 738 C CA . LEU A 1 95 ? -35.556 6.575 31.315 1.00 78.00 95 LEU A CA 1
ATOM 739 C C . LEU A 1 95 ? -35.339 5.071 31.076 1.00 78.00 95 LEU A C 1
ATOM 741 O O . LEU A 1 95 ? -34.280 4.526 31.391 1.00 78.00 95 LEU A O 1
ATOM 745 N N . GLN A 1 96 ? -36.317 4.391 30.472 1.00 77.94 96 GLN A N 1
ATOM 746 C CA . GLN A 1 96 ? -36.263 2.957 30.189 1.00 77.94 96 GLN A CA 1
ATOM 747 C C . GLN A 1 96 ? -35.151 2.618 29.185 1.00 77.94 96 GLN A C 1
ATOM 749 O O . GLN A 1 96 ? -34.572 1.530 29.236 1.00 77.94 96 GLN A O 1
ATOM 754 N N . GLY A 1 97 ? -34.786 3.574 28.319 1.00 74.56 97 GLY A N 1
ATOM 755 C CA . GLY A 1 97 ? -33.685 3.442 27.366 1.00 74.56 97 GLY A CA 1
ATOM 756 C C . GLY A 1 97 ? -32.301 3.333 28.012 1.00 74.56 97 GLY A C 1
ATOM 757 O O . GLY A 1 97 ? -31.425 2.708 27.421 1.00 74.56 97 GLY A O 1
ATOM 758 N N . ILE A 1 98 ? -32.114 3.865 29.226 1.00 78.69 98 ILE A N 1
ATOM 759 C CA . ILE A 1 98 ? -30.802 3.931 29.896 1.00 78.69 98 ILE A CA 1
ATOM 760 C C . ILE A 1 98 ? -30.256 2.532 30.211 1.00 78.69 98 ILE A C 1
ATOM 762 O O . ILE A 1 98 ? -29.070 2.282 30.018 1.00 78.69 98 ILE A O 1
ATOM 766 N N . ASN A 1 99 ? -31.117 1.608 30.649 1.00 84.12 99 ASN A N 1
ATOM 767 C CA . ASN A 1 99 ? -30.712 0.240 30.996 1.00 84.12 99 ASN A CA 1
ATOM 768 C C . ASN A 1 99 ? -30.947 -0.778 29.866 1.00 84.12 99 ASN A C 1
ATOM 770 O O . ASN A 1 99 ? -30.382 -1.868 29.905 1.00 84.12 99 ASN A O 1
ATOM 774 N N . THR A 1 100 ? -31.772 -0.449 28.864 1.00 85.94 100 THR A N 1
ATOM 775 C CA . THR A 1 100 ? -32.155 -1.389 27.790 1.00 85.94 100 THR A CA 1
ATOM 776 C C . THR A 1 100 ? -31.416 -1.160 26.473 1.00 85.94 100 THR A C 1
ATOM 778 O O . THR A 1 100 ? -31.228 -2.108 25.709 1.00 85.94 100 THR A O 1
ATOM 781 N N . ARG A 1 101 ? -30.967 0.070 26.186 1.00 87.50 101 ARG A N 1
ATOM 782 C CA . ARG A 1 101 ? -30.233 0.395 24.956 1.00 87.50 101 ARG A CA 1
ATOM 783 C C . ARG A 1 101 ? -28.743 0.490 25.238 1.00 87.50 101 ARG A C 1
ATOM 785 O O . ARG A 1 101 ? -28.303 1.043 26.241 1.00 87.50 101 ARG A O 1
ATOM 792 N N . LYS A 1 102 ? -27.940 -0.015 24.303 1.00 92.06 102 LYS A N 1
ATOM 793 C CA . LYS A 1 102 ? -26.492 0.201 24.337 1.00 92.06 102 LYS A CA 1
ATOM 794 C C . LYS A 1 102 ? -26.198 1.675 24.061 1.00 92.06 102 LYS A C 1
ATOM 796 O O . LYS A 1 102 ? -26.792 2.269 23.163 1.00 92.06 102 LYS A O 1
ATOM 801 N N . ALA A 1 103 ? -25.256 2.241 24.810 1.00 92.19 103 ALA A N 1
ATOM 802 C CA . ALA A 1 103 ? -24.772 3.593 24.567 1.00 92.19 103 ALA A CA 1
ATOM 803 C C . ALA A 1 103 ? -24.140 3.714 23.170 1.00 92.19 103 ALA A C 1
ATOM 805 O O . ALA A 1 103 ? -23.531 2.763 22.669 1.00 92.19 103 ALA A O 1
ATOM 806 N N . PHE A 1 104 ? -24.241 4.902 22.571 1.00 95.06 104 PHE A N 1
ATOM 807 C CA . PHE A 1 104 ? -23.555 5.222 21.323 1.00 95.06 104 PHE A CA 1
ATOM 808 C C . PHE A 1 104 ? -22.039 5.006 21.457 1.00 95.06 104 PHE A C 1
ATOM 810 O O . PHE A 1 104 ? -21.430 5.337 22.480 1.00 95.06 104 PHE A O 1
ATOM 817 N N . LYS A 1 105 ? -21.428 4.457 20.406 1.00 97.00 105 LYS A N 1
ATOM 818 C CA . LYS A 1 105 ? -19.981 4.291 20.279 1.00 97.00 105 LYS A CA 1
ATOM 819 C C . LYS A 1 105 ? -19.542 4.832 18.928 1.00 97.00 105 LYS A C 1
ATOM 821 O O . LYS A 1 105 ? -20.088 4.449 17.896 1.00 97.00 105 LYS A O 1
ATOM 826 N N . SER A 1 106 ? -18.554 5.715 18.948 1.00 97.00 106 SER A N 1
ATOM 827 C CA . SER A 1 106 ? -17.848 6.142 17.745 1.00 97.00 106 SER A CA 1
ATOM 828 C C . SER A 1 106 ? -16.910 5.039 17.251 1.00 97.00 106 SER A C 1
ATOM 830 O O . SER A 1 106 ? -16.565 4.125 18.002 1.00 97.00 106 SER A O 1
ATOM 832 N N . SER A 1 107 ? -16.466 5.145 15.996 1.00 97.19 107 SER A N 1
ATOM 833 C CA . SER A 1 107 ? -15.416 4.263 15.480 1.00 97.19 107 SER A CA 1
ATOM 834 C C . SER A 1 107 ? -14.119 4.435 16.278 1.00 97.19 107 SER A C 1
ATOM 836 O O . SER A 1 107 ? -13.746 5.557 16.625 1.00 97.19 107 SER A O 1
ATOM 838 N N . THR A 1 108 ? -13.434 3.324 16.544 1.00 97.50 108 THR A N 1
ATOM 839 C CA . THR A 1 108 ? -12.112 3.269 17.192 1.00 97.50 108 THR A CA 1
ATOM 840 C C . THR A 1 108 ? -11.120 2.448 16.365 1.00 97.50 108 THR A C 1
ATOM 842 O O . THR A 1 108 ? -10.181 1.874 16.912 1.00 97.50 108 THR A O 1
ATOM 845 N N . THR A 1 109 ? -11.361 2.324 15.057 1.00 97.44 109 THR A N 1
ATOM 846 C CA . THR A 1 109 ? -10.472 1.620 14.126 1.00 97.44 109 THR A CA 1
ATOM 847 C C . THR A 1 109 ? -9.096 2.283 14.102 1.00 97.44 109 THR A C 1
ATOM 849 O O . THR A 1 109 ? -9.006 3.507 14.021 1.00 97.44 109 THR A O 1
ATOM 852 N N . GLN A 1 110 ? -8.038 1.476 14.178 1.00 96.94 110 GLN A N 1
ATOM 853 C CA . GLN A 1 110 ? -6.650 1.931 14.143 1.00 96.94 110 GLN A CA 1
ATOM 854 C C . GLN A 1 110 ? -5.886 1.134 13.094 1.00 96.94 110 GLN A C 1
ATOM 856 O O . GLN A 1 110 ? -5.831 -0.094 13.180 1.00 96.94 110 GLN A O 1
ATOM 861 N N . ASP A 1 111 ? -5.280 1.842 12.147 1.00 95.38 111 ASP A N 1
ATOM 862 C CA . ASP A 1 111 ? -4.460 1.226 11.113 1.00 95.38 111 ASP A CA 1
ATOM 863 C C . ASP A 1 111 ? -3.125 0.781 11.714 1.00 95.38 111 ASP A C 1
ATOM 865 O O . ASP A 1 111 ? -2.459 1.518 12.446 1.00 95.38 111 ASP A O 1
ATOM 869 N N . GLN A 1 112 ? -2.746 -0.461 11.434 1.00 94.81 112 GLN A N 1
ATOM 870 C CA . GLN A 1 112 ? -1.526 -1.093 11.928 1.00 94.81 112 GLN A CA 1
ATOM 871 C C . GLN A 1 112 ? -0.899 -1.909 10.798 1.00 94.81 112 GLN A C 1
ATOM 873 O O . GLN A 1 112 ? -1.551 -2.172 9.793 1.00 94.81 112 GLN A O 1
ATOM 878 N N . LYS A 1 113 ? 0.364 -2.318 10.973 1.00 91.44 113 LYS A N 1
ATOM 879 C CA . LYS A 1 113 ? 1.113 -3.113 9.983 1.00 91.44 113 LYS A CA 1
ATOM 880 C C . LYS A 1 113 ? 1.167 -2.477 8.582 1.00 91.44 113 LYS A C 1
ATOM 882 O O . LYS A 1 113 ? 0.964 -3.118 7.561 1.00 91.44 113 LYS A O 1
ATOM 887 N N . LEU A 1 114 ? 1.495 -1.186 8.540 1.00 92.19 114 LEU A N 1
ATOM 888 C CA . LEU A 1 114 ? 1.501 -0.377 7.311 1.00 92.19 114 LEU A CA 1
ATOM 889 C C . LEU A 1 114 ? 2.510 -0.838 6.240 1.00 92.19 114 LEU A C 1
ATOM 891 O O . LEU A 1 114 ? 2.418 -0.402 5.096 1.00 92.19 114 LEU A O 1
ATOM 895 N N . PHE A 1 115 ? 3.462 -1.700 6.600 1.00 92.19 115 PHE A N 1
ATOM 896 C CA . PHE A 1 115 ? 4.557 -2.164 5.740 1.00 92.19 115 PHE A CA 1
ATOM 897 C C . PHE A 1 115 ? 4.489 -3.672 5.458 1.00 92.19 115 PHE A C 1
ATOM 899 O O . PHE A 1 115 ? 5.520 -4.317 5.263 1.00 92.19 115 PHE A O 1
ATOM 906 N N . ASP A 1 116 ? 3.285 -4.243 5.477 1.00 92.81 116 ASP A N 1
ATOM 907 C CA . ASP A 1 116 ? 3.072 -5.620 5.047 1.00 92.81 116 ASP A CA 1
ATOM 908 C C . ASP A 1 116 ? 3.305 -5.766 3.530 1.00 92.81 116 ASP A C 1
ATOM 910 O O . ASP A 1 116 ? 3.320 -4.802 2.765 1.00 92.81 116 ASP A O 1
ATOM 914 N N . ARG A 1 117 ? 3.505 -7.005 3.070 1.00 92.31 117 ARG A N 1
ATOM 915 C CA . ARG A 1 117 ? 3.744 -7.305 1.646 1.00 92.31 117 ARG A CA 1
ATOM 916 C C . ARG A 1 117 ? 2.629 -6.786 0.733 1.00 92.31 117 ARG A C 1
ATOM 918 O O . ARG A 1 117 ? 2.930 -6.348 -0.371 1.00 92.31 117 ARG A O 1
ATOM 925 N N . ASP A 1 118 ? 1.388 -6.800 1.207 1.00 91.06 118 ASP A N 1
ATOM 926 C CA . ASP A 1 118 ? 0.210 -6.410 0.426 1.00 91.06 118 ASP A CA 1
ATOM 927 C C . ASP A 1 118 ? 0.057 -4.888 0.286 1.00 91.06 118 ASP A C 1
ATOM 929 O O . ASP A 1 118 ? -0.621 -4.420 -0.625 1.00 91.06 118 ASP A O 1
ATOM 933 N N . SER A 1 119 ? 0.698 -4.099 1.157 1.00 90.88 119 SER A N 1
ATOM 934 C CA . SER A 1 119 ? 0.723 -2.635 1.046 1.00 90.88 119 SER A CA 1
ATOM 935 C C . SER A 1 119 ? 1.883 -2.124 0.188 1.00 90.88 119 SER A C 1
ATOM 937 O O . SER A 1 119 ? 2.086 -0.911 0.076 1.00 90.88 119 SER A O 1
ATOM 939 N N . LEU A 1 120 ? 2.661 -3.028 -0.421 1.00 90.06 120 LEU A N 1
ATOM 940 C CA . LEU A 1 120 ? 3.817 -2.664 -1.226 1.00 90.06 120 LEU A CA 1
ATOM 941 C C . LEU A 1 120 ? 3.371 -1.956 -2.519 1.00 90.06 120 LEU A C 1
ATOM 943 O O . LEU A 1 120 ? 2.595 -2.525 -3.288 1.00 90.06 120 LEU A O 1
ATOM 947 N N . PRO A 1 121 ? 3.884 -0.747 -2.815 1.00 88.94 121 PRO A N 1
ATOM 948 C CA . PRO A 1 121 ? 3.552 -0.058 -4.056 1.00 88.94 121 PRO A CA 1
ATOM 949 C C . PRO A 1 121 ? 3.987 -0.864 -5.283 1.00 88.94 121 PRO A C 1
ATOM 951 O O . PRO A 1 121 ? 5.087 -1.425 -5.295 1.00 88.94 121 PRO A O 1
ATOM 954 N N . VAL A 1 122 ? 3.169 -0.852 -6.342 1.00 88.69 122 VAL A N 1
ATOM 955 C CA . VAL A 1 122 ? 3.428 -1.587 -7.597 1.00 88.69 122 VAL A CA 1
ATOM 956 C C . VAL A 1 122 ? 4.845 -1.352 -8.145 1.00 88.69 122 VAL A C 1
ATOM 958 O O . VAL A 1 122 ? 5.524 -2.338 -8.425 1.00 88.69 122 VAL A O 1
ATOM 961 N N . PRO A 1 123 ? 5.384 -0.118 -8.206 1.00 87.94 123 PRO A N 1
ATOM 962 C CA . PRO A 1 123 ? 6.739 0.090 -8.730 1.00 87.94 123 PRO A CA 1
ATOM 963 C C . PRO A 1 123 ? 7.844 -0.561 -7.875 1.00 87.94 123 PRO A C 1
ATOM 965 O O . PRO A 1 123 ? 8.871 -1.027 -8.380 1.00 87.94 123 PRO A O 1
ATOM 968 N N . VAL A 1 124 ? 7.629 -0.639 -6.558 1.00 89.06 124 VAL A N 1
ATOM 969 C CA . VAL A 1 124 ? 8.547 -1.329 -5.640 1.00 89.06 124 VAL A CA 1
ATOM 970 C C . VAL A 1 124 ? 8.433 -2.841 -5.818 1.00 89.06 124 VAL A C 1
ATOM 972 O O . VAL A 1 124 ? 9.451 -3.529 -5.778 1.00 89.06 124 VAL A O 1
ATOM 975 N N . LEU A 1 125 ? 7.225 -3.357 -6.058 1.00 90.25 125 LEU A N 1
ATOM 976 C CA . LEU A 1 125 ? 6.994 -4.766 -6.372 1.00 90.25 125 LEU A CA 1
ATOM 977 C C . LEU A 1 125 ? 7.675 -5.177 -7.687 1.00 90.25 125 LEU A C 1
ATOM 979 O O . LEU A 1 125 ? 8.349 -6.205 -7.714 1.00 90.25 125 LEU A O 1
ATOM 983 N N . GLU A 1 126 ? 7.563 -4.362 -8.742 1.00 89.25 126 GLU A N 1
ATOM 984 C CA . GLU A 1 126 ? 8.260 -4.588 -10.017 1.00 89.25 126 GLU A CA 1
ATOM 985 C C . GLU A 1 126 ? 9.778 -4.663 -9.798 1.00 89.25 126 GLU A C 1
ATOM 987 O O . GLU A 1 126 ? 10.428 -5.622 -10.215 1.00 89.25 126 GLU A O 1
ATOM 992 N N . THR A 1 127 ? 10.338 -3.700 -9.056 1.00 89.00 127 THR A N 1
ATOM 993 C CA . THR A 1 127 ? 11.771 -3.685 -8.723 1.00 89.00 127 THR A CA 1
ATOM 994 C C . THR A 1 127 ? 12.171 -4.921 -7.912 1.00 89.00 127 THR A C 1
ATOM 996 O O . THR A 1 127 ? 13.177 -5.565 -8.212 1.00 89.00 127 THR A O 1
ATOM 999 N N . TYR A 1 128 ? 11.368 -5.299 -6.912 1.00 91.44 128 TYR A N 1
ATOM 1000 C CA . TYR A 1 128 ? 11.596 -6.493 -6.098 1.00 91.44 128 TYR A CA 1
ATOM 1001 C C . TYR A 1 128 ? 11.604 -7.774 -6.944 1.00 91.44 128 TYR A C 1
ATOM 1003 O O . TYR A 1 128 ? 12.430 -8.650 -6.702 1.00 91.44 128 TYR A O 1
ATOM 1011 N N . GLY A 1 129 ? 10.756 -7.864 -7.973 1.00 91.75 129 GLY A N 1
ATOM 1012 C CA . GLY A 1 129 ? 10.709 -9.001 -8.898 1.00 91.75 129 GLY A CA 1
ATOM 1013 C C . GLY A 1 129 ? 11.973 -9.189 -9.746 1.00 91.75 129 GLY A C 1
ATOM 1014 O O . GLY A 1 129 ? 12.240 -10.299 -10.196 1.00 91.75 129 GLY A O 1
ATOM 1015 N N . THR A 1 130 ? 12.778 -8.138 -9.932 1.00 90.88 130 THR A N 1
ATOM 1016 C CA . THR A 1 130 ? 14.076 -8.223 -10.635 1.00 90.88 130 THR A CA 1
ATOM 1017 C C . THR A 1 130 ? 15.239 -8.635 -9.728 1.00 90.88 130 THR A C 1
ATOM 1019 O O . THR A 1 130 ? 16.335 -8.917 -10.212 1.00 90.88 130 THR A O 1
ATOM 1022 N N . CYS A 1 131 ? 15.028 -8.652 -8.410 1.00 93.38 131 CYS A N 1
ATOM 1023 C CA . CYS A 1 131 ? 16.059 -9.009 -7.445 1.00 93.38 131 CYS A CA 1
ATOM 1024 C C . CYS A 1 131 ? 16.271 -10.527 -7.378 1.00 93.38 131 CYS A C 1
ATOM 1026 O O . CYS A 1 131 ? 15.363 -11.320 -7.621 1.00 93.38 131 CYS A O 1
ATOM 1028 N N . ASN A 1 132 ? 17.475 -10.937 -6.975 1.00 96.00 132 ASN A N 1
ATOM 1029 C CA . ASN A 1 132 ? 17.786 -12.350 -6.767 1.00 96.00 132 ASN A CA 1
ATOM 1030 C C . ASN A 1 132 ? 16.925 -12.932 -5.638 1.00 96.00 132 ASN A C 1
ATOM 1032 O O . ASN A 1 132 ? 16.928 -12.427 -4.513 1.00 96.00 132 ASN A O 1
ATOM 1036 N N . THR A 1 133 ? 16.227 -14.027 -5.928 1.00 95.56 133 THR A N 1
ATOM 1037 C CA . THR A 1 133 ? 15.477 -14.785 -4.924 1.00 95.56 133 THR A CA 1
ATOM 1038 C C . THR A 1 133 ? 16.424 -15.596 -4.036 1.00 95.56 133 THR A C 1
ATOM 1040 O O . THR A 1 133 ? 17.489 -16.014 -4.502 1.00 95.56 133 THR A O 1
ATOM 1043 N N . PRO A 1 134 ? 16.058 -15.872 -2.770 1.00 96.00 134 PRO A N 1
ATOM 1044 C CA . PRO A 1 134 ? 16.858 -16.751 -1.926 1.00 96.00 134 PRO A CA 1
ATOM 1045 C C . PRO A 1 134 ? 16.936 -18.168 -2.523 1.00 96.00 134 PRO A C 1
ATOM 1047 O O . PRO A 1 134 ? 16.046 -18.565 -3.285 1.00 96.00 134 PRO A O 1
ATOM 1050 N N . PRO A 1 135 ? 17.960 -18.963 -2.160 1.00 96.50 135 PRO A N 1
ATOM 1051 C CA . PRO A 1 135 ? 18.022 -20.366 -2.548 1.00 96.50 135 PRO A CA 1
ATOM 1052 C C . PRO A 1 135 ? 16.742 -21.106 -2.119 1.00 96.50 135 PRO A C 1
ATOM 1054 O O . PRO A 1 135 ? 16.210 -20.812 -1.043 1.00 96.50 135 PRO A O 1
ATOM 1057 N N . PRO A 1 136 ? 16.246 -22.081 -2.905 1.00 96.25 136 PRO A N 1
ATOM 1058 C CA . PRO A 1 136 ? 14.975 -22.759 -2.648 1.00 96.25 136 PRO A CA 1
ATOM 1059 C C . PRO A 1 136 ? 15.087 -23.791 -1.512 1.00 96.25 136 PRO A C 1
ATOM 1061 O O . PRO A 1 136 ? 14.734 -24.953 -1.670 1.00 96.25 136 PRO A O 1
ATOM 1064 N N . LEU A 1 137 ? 15.565 -23.377 -0.335 1.00 97.12 137 LEU A N 1
ATOM 1065 C CA . LEU A 1 137 ? 15.806 -24.249 0.818 1.00 97.12 137 LEU A CA 1
ATOM 1066 C C . LEU A 1 137 ? 14.526 -24.890 1.354 1.00 97.12 137 LEU A C 1
ATOM 1068 O O . LEU A 1 137 ? 14.600 -25.926 2.003 1.00 97.12 137 LEU A O 1
ATOM 1072 N N . ASN A 1 138 ? 13.354 -24.328 1.049 1.00 95.38 138 ASN A N 1
ATOM 1073 C CA . ASN A 1 138 ? 12.072 -24.880 1.481 1.00 95.38 138 ASN A CA 1
ATOM 1074 C C . ASN A 1 138 ? 11.844 -26.330 1.034 1.00 95.38 138 ASN A C 1
ATOM 1076 O O . ASN A 1 138 ? 11.155 -27.055 1.750 1.00 95.38 138 ASN A O 1
ATOM 1080 N N . ILE A 1 139 ? 12.474 -26.778 -0.060 1.00 97.00 139 ILE A N 1
ATOM 1081 C CA . ILE A 1 139 ? 12.440 -28.181 -0.511 1.00 97.00 139 ILE A CA 1
ATOM 1082 C C . ILE A 1 139 ? 13.042 -29.153 0.515 1.00 97.00 139 ILE A C 1
ATOM 1084 O O . ILE A 1 139 ? 12.728 -30.338 0.494 1.00 97.00 139 ILE A O 1
ATOM 1088 N N . LEU A 1 140 ? 13.902 -28.658 1.412 1.00 96.44 140 LEU A N 1
ATOM 1089 C CA . LEU A 1 140 ? 14.551 -29.444 2.459 1.00 96.44 140 LEU A CA 1
ATOM 1090 C C . LEU A 1 140 ? 13.719 -29.509 3.747 1.00 96.44 140 LEU A C 1
ATOM 1092 O O . LEU A 1 140 ? 14.011 -30.334 4.607 1.00 96.44 140 LEU A O 1
ATOM 1096 N N . SER A 1 141 ? 12.686 -28.670 3.896 1.00 96.00 141 SER A N 1
ATOM 1097 C CA . SER A 1 141 ? 11.863 -28.617 5.116 1.00 96.00 141 SER A CA 1
ATOM 1098 C C . SER A 1 141 ? 11.214 -29.962 5.483 1.00 96.00 141 SER A C 1
ATOM 1100 O O . SER A 1 141 ? 11.241 -30.296 6.664 1.00 96.00 141 SER A O 1
ATOM 1102 N N . PRO A 1 142 ? 10.698 -30.778 4.533 1.00 97.25 142 PRO A N 1
ATOM 1103 C CA . PRO A 1 142 ? 10.133 -32.096 4.850 1.00 97.25 142 PRO A CA 1
ATOM 1104 C C . PRO A 1 142 ? 11.129 -33.100 5.446 1.00 97.25 142 PRO A C 1
ATOM 1106 O O . PRO A 1 142 ? 10.709 -34.077 6.054 1.00 97.25 142 PRO A O 1
ATOM 1109 N N . TYR A 1 143 ? 12.434 -32.878 5.269 1.00 96.06 143 TYR A N 1
ATOM 1110 C CA . TYR A 1 143 ? 13.493 -33.767 5.758 1.00 96.06 143 TYR A CA 1
ATOM 1111 C C . TYR A 1 143 ? 14.061 -33.329 7.114 1.00 96.06 143 TYR A C 1
ATOM 1113 O O . TYR A 1 143 ? 15.077 -33.860 7.554 1.00 96.06 143 TYR A O 1
ATOM 1121 N N . ARG A 1 144 ? 13.459 -32.322 7.758 1.00 96.62 144 ARG A N 1
ATOM 1122 C CA . ARG A 1 144 ? 13.908 -31.811 9.054 1.00 96.62 144 ARG A CA 1
ATOM 1123 C C . ARG A 1 144 ? 13.146 -32.456 10.203 1.00 96.62 144 ARG A C 1
ATOM 1125 O O . ARG A 1 144 ? 11.919 -32.448 10.215 1.00 96.62 144 ARG A O 1
ATOM 1132 N N . ASP A 1 145 ? 13.880 -32.873 11.230 1.00 97.19 145 ASP A N 1
ATOM 1133 C CA . ASP A 1 145 ? 13.303 -33.490 12.432 1.00 97.19 145 ASP A CA 1
ATOM 1134 C C . ASP A 1 145 ? 12.594 -32.485 13.358 1.00 97.19 145 ASP A C 1
ATOM 1136 O O . ASP A 1 145 ? 11.726 -32.857 14.143 1.00 97.19 145 ASP A O 1
ATOM 1140 N N . ASP A 1 146 ? 12.952 -31.197 13.288 1.00 95.56 146 ASP A N 1
ATOM 1141 C CA . ASP A 1 146 ? 12.414 -30.151 14.169 1.00 95.56 146 ASP A CA 1
ATOM 1142 C C . ASP A 1 146 ? 11.103 -29.518 13.675 1.00 95.56 146 ASP A C 1
ATOM 1144 O O . ASP A 1 146 ? 10.550 -28.652 14.356 1.00 95.56 146 ASP A O 1
ATOM 1148 N N . GLY A 1 147 ? 10.618 -29.918 12.493 1.00 94.00 147 GLY A N 1
ATOM 1149 C CA . GLY A 1 147 ? 9.393 -29.395 11.881 1.00 94.00 147 GLY A CA 1
ATOM 1150 C C . GLY A 1 147 ? 9.450 -27.912 11.497 1.00 94.00 147 GLY A C 1
ATOM 1151 O O . GLY A 1 147 ? 8.411 -27.307 11.232 1.00 94.00 147 GLY A O 1
ATOM 1152 N N . LYS A 1 148 ? 10.639 -27.295 11.492 1.00 94.81 148 LYS A N 1
ATOM 1153 C CA . LYS A 1 148 ? 10.813 -25.878 11.146 1.00 94.81 148 LYS A CA 1
ATOM 1154 C C . LYS A 1 148 ? 11.047 -25.701 9.651 1.00 94.81 148 LYS A C 1
ATOM 1156 O O . LYS A 1 148 ? 11.634 -26.552 8.991 1.00 94.81 148 LYS A O 1
ATOM 1161 N N . GLU A 1 149 ? 10.649 -24.550 9.120 1.00 95.94 149 GLU A N 1
ATOM 1162 C CA . GLU A 1 149 ? 10.924 -24.187 7.728 1.00 95.94 149 GLU A CA 1
ATOM 1163 C C . GLU A 1 149 ? 12.425 -23.977 7.517 1.00 95.94 149 GLU A C 1
ATOM 1165 O O . GLU A 1 149 ? 13.053 -23.151 8.183 1.00 95.94 149 GLU A O 1
ATOM 1170 N N . ALA A 1 150 ? 13.005 -24.699 6.558 1.00 96.88 150 ALA A N 1
ATOM 1171 C CA . ALA A 1 150 ? 14.435 -24.625 6.280 1.00 96.88 150 ALA A CA 1
ATOM 1172 C C . ALA A 1 150 ? 14.873 -23.213 5.848 1.00 96.88 150 ALA A C 1
ATOM 1174 O O . ALA A 1 150 ? 15.957 -22.767 6.221 1.00 96.88 150 ALA A O 1
ATOM 1175 N N . LEU A 1 151 ? 14.024 -22.478 5.114 1.00 97.19 151 LEU A N 1
ATOM 1176 C CA . LEU A 1 151 ? 14.344 -21.122 4.662 1.00 97.19 151 LEU A CA 1
ATOM 1177 C C . LEU A 1 151 ? 14.490 -20.126 5.820 1.00 97.19 151 LEU A C 1
ATOM 1179 O O . LEU A 1 151 ? 15.308 -19.216 5.706 1.00 97.19 151 LEU A O 1
ATOM 1183 N N . LYS A 1 152 ? 13.799 -20.325 6.951 1.00 97.12 152 LYS A N 1
ATOM 1184 C CA . LYS A 1 152 ? 13.915 -19.443 8.128 1.00 97.12 152 LYS A CA 1
ATOM 1185 C C . LYS A 1 152 ? 15.308 -19.439 8.755 1.00 97.12 152 LYS A C 1
ATOM 1187 O O . LYS A 1 152 ? 15.689 -18.468 9.395 1.00 97.12 152 LYS A O 1
ATOM 1192 N N . PHE A 1 153 ? 16.108 -20.480 8.519 1.00 96.06 153 PHE A N 1
ATOM 1193 C CA . PHE A 1 153 ? 17.518 -20.507 8.927 1.00 96.06 153 PHE A CA 1
ATOM 1194 C C . PHE A 1 153 ? 18.421 -19.645 8.033 1.00 96.06 153 PHE A C 1
ATOM 1196 O O . PHE A 1 153 ? 19.539 -19.326 8.428 1.00 96.06 153 PHE A O 1
ATOM 1203 N N . TYR A 1 154 ? 17.952 -19.273 6.840 1.00 97.44 154 TYR A N 1
ATOM 1204 C CA . TYR A 1 154 ? 18.641 -18.366 5.922 1.00 97.44 154 TYR A CA 1
ATOM 1205 C C . TYR A 1 154 ? 18.092 -16.937 6.021 1.00 97.44 154 TYR A C 1
ATOM 1207 O O . TYR A 1 154 ? 18.856 -15.977 6.085 1.00 97.44 154 TYR A O 1
ATOM 1215 N N . THR A 1 155 ? 16.767 -16.784 6.039 1.00 97.12 155 THR A N 1
ATOM 1216 C CA . THR A 1 155 ? 16.087 -15.495 6.170 1.00 97.12 155 THR A CA 1
ATOM 1217 C C . THR A 1 155 ? 14.757 -15.663 6.896 1.00 97.12 155 THR A C 1
ATOM 1219 O O . THR A 1 155 ? 13.920 -16.470 6.497 1.00 97.12 155 THR A O 1
ATOM 1222 N N . ASP A 1 156 ? 14.555 -14.886 7.959 1.00 96.94 156 ASP A N 1
ATOM 1223 C CA . ASP A 1 156 ? 13.320 -14.882 8.740 1.00 96.94 156 ASP A CA 1
ATOM 1224 C C . ASP A 1 156 ? 12.830 -13.442 8.977 1.00 96.94 156 ASP A C 1
ATOM 1226 O O . ASP A 1 156 ? 13.348 -12.741 9.852 1.00 96.94 156 ASP A O 1
ATOM 1230 N N . PRO A 1 157 ? 11.832 -12.972 8.204 1.00 95.69 157 PRO A N 1
ATOM 1231 C CA . PRO A 1 157 ? 11.255 -11.647 8.394 1.00 95.69 157 PRO A CA 1
ATOM 1232 C C . PRO A 1 157 ? 10.528 -11.459 9.735 1.00 95.69 157 PRO A C 1
ATOM 1234 O O . PRO A 1 157 ? 10.407 -10.318 10.182 1.00 95.69 157 PRO A O 1
ATOM 1237 N N . SER A 1 158 ? 10.039 -12.529 10.387 1.00 96.25 158 SER A N 1
ATOM 1238 C CA . SER A 1 158 ? 9.313 -12.399 11.662 1.00 96.25 158 SER A CA 1
ATOM 1239 C C . SER A 1 158 ? 10.239 -12.290 12.871 1.00 96.25 158 SER A C 1
ATOM 1241 O O . SER A 1 158 ? 9.811 -11.786 13.911 1.00 96.25 158 SER A O 1
ATOM 1243 N N . TYR A 1 159 ? 11.520 -12.644 12.712 1.00 97.50 159 TYR A N 1
ATOM 1244 C CA . TYR A 1 159 ? 12.530 -12.666 13.771 1.00 97.50 159 TYR A CA 1
ATOM 1245 C C . TYR A 1 159 ? 12.532 -11.410 14.655 1.00 97.50 159 TYR A C 1
ATOM 1247 O O . TYR A 1 159 ? 12.505 -11.503 15.882 1.00 97.50 159 TYR A O 1
ATOM 1255 N N . PHE A 1 160 ? 12.526 -10.218 14.048 1.00 97.50 160 PHE A N 1
ATOM 1256 C CA . PHE A 1 160 ? 12.563 -8.958 14.797 1.00 97.50 160 PHE A CA 1
ATOM 1257 C C . PHE A 1 160 ? 11.334 -8.767 15.684 1.00 97.50 160 PHE A C 1
ATOM 1259 O O . PHE A 1 160 ? 11.453 -8.335 16.832 1.00 97.50 160 PHE A O 1
ATOM 1266 N N . PHE A 1 161 ? 10.154 -9.082 15.152 1.00 97.44 161 PHE A N 1
ATOM 1267 C CA . PHE A 1 161 ? 8.908 -8.956 15.893 1.00 97.44 161 PHE A CA 1
ATOM 1268 C C . PHE A 1 161 ? 8.820 -10.003 17.002 1.00 97.44 161 PHE A C 1
ATOM 1270 O O . PHE A 1 161 ? 8.436 -9.668 18.122 1.00 97.44 161 PHE A O 1
ATOM 1277 N N . ASP A 1 162 ? 9.214 -11.242 16.714 1.00 97.75 162 ASP A N 1
ATOM 1278 C CA . ASP A 1 162 ? 9.176 -12.343 17.673 1.00 97.75 162 ASP A CA 1
ATOM 1279 C C . ASP A 1 162 ? 10.111 -12.078 18.861 1.00 97.75 162 ASP A C 1
ATOM 1281 O O . ASP A 1 162 ? 9.682 -12.168 20.015 1.00 97.75 162 ASP A O 1
ATOM 1285 N N . LEU A 1 163 ? 11.341 -11.626 18.592 1.00 97.75 163 LEU A N 1
ATOM 1286 C CA . LEU A 1 163 ? 12.308 -11.254 19.627 1.00 97.75 163 LEU A CA 1
ATOM 1287 C C . LEU A 1 163 ? 11.828 -10.056 20.460 1.00 97.75 163 LEU A C 1
ATOM 1289 O O . LEU A 1 163 ? 11.940 -10.047 21.689 1.00 97.75 163 LEU A O 1
ATOM 1293 N N . TRP A 1 164 ? 11.268 -9.034 19.807 1.00 98.06 164 TRP A N 1
ATOM 1294 C CA . TRP A 1 164 ? 10.701 -7.878 20.502 1.00 98.06 164 TRP A CA 1
ATOM 1295 C C . TRP A 1 164 ? 9.535 -8.284 21.408 1.00 98.06 164 TRP A C 1
ATOM 1297 O O . TRP A 1 164 ? 9.484 -7.889 22.574 1.00 98.06 164 TRP A O 1
ATOM 1307 N N . LYS A 1 165 ? 8.617 -9.109 20.899 1.00 98.06 165 LYS A N 1
ATOM 1308 C CA . LYS A 1 165 ? 7.457 -9.608 21.640 1.00 98.06 165 LYS A CA 1
ATOM 1309 C C . LYS A 1 165 ? 7.887 -10.403 22.869 1.00 98.06 165 LYS A C 1
ATOM 1311 O O . LYS A 1 165 ? 7.325 -10.199 23.947 1.00 98.06 165 LYS A O 1
ATOM 1316 N N . GLU A 1 166 ? 8.873 -11.287 22.721 1.00 98.12 166 GLU A N 1
ATOM 1317 C CA . GLU A 1 166 ? 9.440 -12.053 23.832 1.00 98.12 166 GLU A CA 1
ATOM 1318 C C . GLU A 1 166 ? 10.002 -11.124 24.914 1.00 98.12 166 GLU A C 1
ATOM 1320 O O . GLU A 1 166 ? 9.620 -11.237 26.083 1.00 98.12 166 GLU A O 1
ATOM 1325 N N . LYS A 1 167 ? 10.822 -10.143 24.515 1.00 97.81 167 LYS A N 1
ATOM 1326 C CA . LYS A 1 167 ? 11.397 -9.146 25.425 1.00 97.81 167 LYS A CA 1
ATOM 1327 C C . LYS A 1 167 ? 10.317 -8.371 26.183 1.00 97.81 167 LYS A C 1
ATOM 1329 O O . LYS A 1 167 ? 10.375 -8.285 27.404 1.00 97.81 167 LYS A O 1
ATOM 1334 N N . MET A 1 168 ? 9.304 -7.848 25.491 1.00 97.88 168 MET A N 1
ATOM 1335 C CA . MET A 1 168 ? 8.229 -7.071 26.127 1.00 97.88 168 MET A CA 1
ATOM 1336 C C . MET A 1 168 ? 7.428 -7.897 27.136 1.00 97.88 168 MET A C 1
ATOM 1338 O O . MET A 1 168 ? 7.025 -7.394 28.191 1.00 97.88 168 MET A O 1
ATOM 1342 N N . LEU A 1 169 ? 7.207 -9.179 26.843 1.00 98.06 169 LEU A N 1
ATOM 1343 C CA . LEU A 1 169 ? 6.509 -10.071 27.759 1.00 98.06 169 LEU A CA 1
ATOM 1344 C C . LEU A 1 169 ? 7.362 -10.390 28.994 1.00 98.06 169 LEU A C 1
ATOM 1346 O O . LEU A 1 169 ? 6.824 -10.477 30.100 1.00 98.06 169 LEU A O 1
ATOM 1350 N N . GLN A 1 170 ? 8.676 -10.535 28.816 1.00 97.69 170 GLN A N 1
ATOM 1351 C CA . GLN A 1 170 ? 9.620 -10.728 29.911 1.00 97.69 170 GLN A CA 1
ATOM 1352 C C . GLN A 1 170 ? 9.703 -9.484 30.807 1.00 97.69 170 GLN A C 1
ATOM 1354 O O . GLN A 1 170 ? 9.470 -9.591 32.011 1.00 97.69 170 GLN A O 1
ATOM 1359 N N . ASP A 1 171 ? 9.873 -8.300 30.216 1.00 97.31 171 ASP A N 1
ATOM 1360 C CA . ASP A 1 171 ? 9.896 -7.021 30.934 1.00 97.31 171 ASP A CA 1
ATOM 1361 C C . ASP A 1 171 ? 8.597 -6.819 31.743 1.00 97.31 171 ASP A C 1
ATOM 1363 O O . ASP A 1 171 ? 8.622 -6.420 32.910 1.00 97.31 171 ASP A O 1
ATOM 1367 N N . THR A 1 172 ? 7.440 -7.185 31.176 1.00 97.31 172 THR A N 1
ATOM 1368 C CA . THR A 1 172 ? 6.145 -7.128 31.880 1.00 97.31 172 THR A CA 1
ATOM 1369 C C . THR A 1 172 ? 6.120 -8.038 33.113 1.00 97.31 172 THR A C 1
ATOM 1371 O O . THR A 1 172 ? 5.642 -7.634 34.181 1.00 97.31 172 THR A O 1
ATOM 1374 N N . LYS A 1 173 ? 6.644 -9.267 33.000 1.00 96.88 173 LYS A N 1
ATOM 1375 C CA . LYS A 1 173 ? 6.737 -10.206 34.130 1.00 96.88 173 LYS A CA 1
ATOM 1376 C C . LYS A 1 173 ? 7.662 -9.672 35.221 1.00 96.88 173 LYS A C 1
ATOM 1378 O O . LYS A 1 173 ? 7.310 -9.762 36.401 1.00 96.88 173 LYS A O 1
ATOM 1383 N N . ASP A 1 174 ? 8.791 -9.085 34.842 1.00 96.44 174 ASP A N 1
ATOM 1384 C CA . ASP A 1 174 ? 9.778 -8.553 35.780 1.00 96.44 174 ASP A CA 1
ATOM 1385 C C . ASP A 1 174 ? 9.235 -7.330 36.531 1.00 96.44 174 ASP A C 1
ATOM 1387 O O . ASP A 1 174 ? 9.307 -7.287 37.762 1.00 96.44 174 ASP A O 1
ATOM 1391 N N . ILE A 1 175 ? 8.532 -6.421 35.844 1.00 95.69 175 ILE A N 1
ATOM 1392 C CA . ILE A 1 175 ? 7.819 -5.295 36.473 1.00 95.69 175 ILE A CA 1
ATOM 1393 C C . ILE A 1 175 ? 6.779 -5.795 37.489 1.00 95.69 175 ILE A C 1
ATOM 1395 O O . ILE A 1 175 ? 6.677 -5.278 38.608 1.00 95.69 175 ILE A O 1
ATOM 1399 N N . MET A 1 176 ? 5.994 -6.819 37.138 1.00 93.81 176 MET A N 1
ATOM 1400 C CA . MET A 1 176 ? 5.001 -7.396 38.051 1.00 93.81 176 MET A CA 1
ATOM 1401 C C . MET A 1 176 ? 5.649 -8.050 39.278 1.00 93.81 176 MET A C 1
ATOM 1403 O O . MET A 1 176 ? 5.115 -7.938 40.389 1.00 93.81 176 MET A O 1
ATOM 1407 N N . LYS A 1 177 ? 6.784 -8.734 39.093 1.00 96.06 177 LYS A N 1
ATOM 1408 C CA . LYS A 1 177 ? 7.536 -9.393 40.165 1.00 96.06 177 LYS A CA 1
ATOM 1409 C C . LYS A 1 177 ? 8.158 -8.370 41.114 1.00 96.06 177 LYS A C 1
ATOM 1411 O O . LYS A 1 177 ? 7.957 -8.488 42.325 1.00 96.06 177 LYS A O 1
ATOM 1416 N N . GLU A 1 178 ? 8.798 -7.331 40.585 1.00 93.94 178 GLU A N 1
ATOM 1417 C CA . GLU A 1 178 ? 9.409 -6.270 41.391 1.00 93.94 178 GLU A CA 1
ATOM 1418 C C . GLU A 1 178 ? 8.348 -5.491 42.182 1.00 93.94 178 GLU A C 1
ATOM 1420 O O . GLU A 1 178 ? 8.481 -5.274 43.387 1.00 93.94 178 GLU A O 1
ATOM 1425 N N . LYS A 1 179 ? 7.193 -5.193 41.567 1.00 93.88 179 LYS A N 1
ATOM 1426 C CA . LYS A 1 179 ? 6.060 -4.552 42.259 1.00 93.88 179 LYS A CA 1
ATOM 1427 C C . LYS A 1 179 ? 5.509 -5.399 43.413 1.00 93.88 179 LYS A C 1
ATOM 1429 O O . LYS A 1 179 ? 5.072 -4.848 44.428 1.00 93.88 179 LYS A O 1
ATOM 1434 N N . ARG A 1 180 ? 5.500 -6.733 43.288 1.00 91.31 180 ARG A N 1
ATOM 1435 C CA . ARG A 1 180 ? 5.105 -7.646 44.380 1.00 91.31 180 ARG A CA 1
ATOM 1436 C C . ARG A 1 180 ? 6.154 -7.684 45.489 1.00 91.31 180 ARG A C 1
ATOM 1438 O O . ARG A 1 180 ? 5.771 -7.648 46.658 1.00 91.31 180 ARG A O 1
ATOM 1445 N N . LYS A 1 181 ? 7.441 -7.705 45.134 1.00 91.94 181 LYS A N 1
ATOM 1446 C CA . LYS A 1 181 ? 8.565 -7.671 46.077 1.00 91.94 181 LYS A CA 1
ATOM 1447 C C . LYS A 1 181 ? 8.547 -6.391 46.915 1.00 91.94 181 LYS A C 1
ATOM 1449 O O . LYS A 1 181 ? 8.433 -6.490 48.131 1.00 91.94 181 LYS A O 1
ATOM 1454 N N . HIS A 1 182 ? 8.454 -5.217 46.289 1.00 85.75 182 HIS A N 1
ATOM 1455 C CA . HIS A 1 182 ? 8.318 -3.942 47.004 1.00 85.75 182 HIS A CA 1
ATOM 1456 C C . HIS A 1 182 ? 7.076 -3.873 47.908 1.00 85.75 182 HIS A C 1
ATOM 1458 O O . HIS A 1 182 ? 7.126 -3.316 49.005 1.00 85.75 182 HIS A O 1
ATOM 1464 N N . ARG A 1 183 ? 5.936 -4.449 47.492 1.00 86.06 183 ARG A N 1
ATOM 1465 C CA . ARG A 1 183 ? 4.742 -4.538 48.357 1.00 86.06 183 ARG A CA 1
ATOM 1466 C C . ARG A 1 183 ? 4.971 -5.429 49.577 1.00 86.06 183 ARG A C 1
ATOM 1468 O O . ARG A 1 183 ? 4.454 -5.104 50.645 1.00 86.06 183 ARG A O 1
ATOM 1475 N N . LYS A 1 184 ? 5.708 -6.532 49.419 1.00 83.44 184 LYS A N 1
ATOM 1476 C CA . LYS A 1 184 ? 6.064 -7.435 50.516 1.00 83.44 184 LYS A CA 1
ATOM 1477 C C . LYS A 1 184 ? 7.074 -6.784 51.455 1.00 83.44 184 LYS A C 1
ATOM 1479 O O . LYS A 1 184 ? 6.811 -6.747 52.643 1.00 83.44 184 LYS A O 1
ATOM 1484 N N . GLU A 1 185 ? 8.129 -6.165 50.938 1.00 79.38 185 GLU A N 1
ATOM 1485 C CA . GLU A 1 185 ? 9.112 -5.414 51.735 1.00 79.38 185 GLU A CA 1
ATOM 1486 C C . GLU A 1 185 ? 8.456 -4.267 52.516 1.00 79.38 185 GLU A C 1
ATOM 1488 O O . GLU A 1 185 ? 8.706 -4.093 53.704 1.00 79.38 185 GLU A O 1
ATOM 1493 N N . LYS A 1 186 ? 7.510 -3.540 51.904 1.00 73.50 186 LYS A N 1
ATOM 1494 C CA . LYS A 1 186 ? 6.706 -2.526 52.608 1.00 73.50 186 LYS A CA 1
ATOM 1495 C C . LYS A 1 186 ? 5.792 -3.123 53.689 1.00 73.50 186 LYS A C 1
ATOM 1497 O O . LYS A 1 186 ? 5.408 -2.408 54.614 1.00 73.50 186 LYS A O 1
ATOM 1502 N N . LYS A 1 187 ? 5.383 -4.390 53.570 1.00 71.50 187 LYS A N 1
ATOM 1503 C CA . LYS A 1 187 ? 4.554 -5.093 54.565 1.00 71.50 187 LYS A CA 1
ATOM 1504 C C . LYS A 1 187 ? 5.399 -5.687 55.696 1.00 71.50 187 LYS A C 1
ATOM 1506 O O . LYS A 1 187 ? 4.984 -5.560 56.841 1.00 71.50 187 LYS A O 1
ATOM 1511 N N . ASP A 1 188 ? 6.552 -6.261 55.368 1.00 67.44 188 ASP A N 1
ATOM 1512 C CA . ASP A 1 188 ? 7.494 -6.889 56.299 1.00 67.44 188 ASP A CA 1
ATOM 1513 C C . ASP A 1 188 ? 8.408 -5.867 56.994 1.00 67.44 188 ASP A C 1
ATOM 1515 O O . ASP A 1 188 ? 9.164 -6.244 57.881 1.00 67.44 188 ASP A O 1
ATOM 1519 N N . ASN A 1 189 ? 8.330 -4.575 56.642 1.00 68.12 189 ASN A N 1
ATOM 1520 C CA . ASN A 1 189 ? 9.050 -3.515 57.342 1.00 68.12 189 ASN A CA 1
ATOM 1521 C C . ASN A 1 189 ? 8.613 -3.453 58.827 1.00 68.12 189 ASN A C 1
ATOM 1523 O O . ASN A 1 189 ? 7.505 -2.978 59.111 1.00 68.12 189 ASN A O 1
ATOM 1527 N N . PRO A 1 190 ? 9.467 -3.857 59.788 1.00 64.88 190 PRO A N 1
ATOM 1528 C CA . PRO A 1 190 ? 9.105 -3.937 61.207 1.00 64.88 190 PRO A CA 1
ATOM 1529 C C . PRO A 1 190 ? 8.818 -2.557 61.819 1.00 64.88 190 PRO A C 1
ATOM 1531 O O . PRO A 1 190 ? 8.140 -2.447 62.836 1.00 64.88 190 PRO A O 1
ATOM 1534 N N . ASN A 1 191 ? 9.256 -1.479 61.160 1.00 60.44 191 ASN A N 1
ATOM 1535 C CA . ASN A 1 191 ? 9.039 -0.101 61.597 1.00 60.44 191 ASN A CA 1
ATOM 1536 C C . ASN A 1 191 ? 7.638 0.450 61.248 1.00 60.44 191 ASN A C 1
ATOM 1538 O O . ASN A 1 191 ? 7.318 1.594 61.559 1.00 60.44 191 ASN A O 1
ATOM 1542 N N . ARG A 1 192 ? 6.773 -0.341 60.594 1.00 57.34 192 ARG A N 1
ATOM 1543 C CA . ARG A 1 192 ? 5.422 0.097 60.200 1.00 57.34 192 ARG A CA 1
ATOM 1544 C C . ARG A 1 192 ? 4.450 0.197 61.382 1.00 57.34 192 ARG A C 1
ATOM 1546 O O . ARG A 1 192 ? 3.505 0.976 61.313 1.00 57.34 192 ARG A O 1
ATOM 1553 N N . GLY A 1 193 ? 4.703 -0.549 62.460 1.00 57.47 193 GLY A N 1
ATOM 1554 C CA . GLY A 1 193 ? 3.977 -0.435 63.731 1.00 57.47 193 GLY A CA 1
ATOM 1555 C C . GLY A 1 193 ? 4.425 0.746 64.598 1.00 57.47 193 GLY A C 1
ATOM 1556 O O . GLY A 1 193 ? 3.710 1.113 65.522 1.00 57.47 193 GLY A O 1
ATOM 1557 N N . ASN A 1 194 ? 5.569 1.364 64.281 1.00 57.59 194 ASN A N 1
ATOM 1558 C CA . ASN A 1 194 ? 6.105 2.519 65.004 1.00 57.59 194 ASN A CA 1
ATOM 1559 C C . ASN A 1 194 ? 5.830 3.850 64.285 1.00 57.59 194 ASN A C 1
ATOM 1561 O O . ASN A 1 194 ? 6.407 4.884 64.614 1.00 57.59 194 ASN A O 1
ATOM 1565 N N . VAL A 1 195 ? 4.928 3.847 63.296 1.00 60.34 195 VAL A N 1
ATOM 1566 C CA . VAL A 1 195 ? 4.325 5.091 62.820 1.00 60.34 195 VAL A CA 1
ATOM 1567 C C . VAL A 1 195 ? 3.344 5.515 63.900 1.00 60.34 195 VAL A C 1
ATOM 1569 O O . VAL A 1 195 ? 2.190 5.087 63.901 1.00 60.34 195 VAL A O 1
ATOM 1572 N N . ASN A 1 196 ? 3.819 6.324 64.851 1.00 60.84 196 ASN A N 1
ATOM 1573 C CA . ASN A 1 196 ? 2.938 7.002 65.788 1.00 60.84 196 ASN A CA 1
ATOM 1574 C C . ASN A 1 196 ? 1.789 7.617 64.973 1.00 60.84 196 ASN A C 1
ATOM 1576 O O . ASN A 1 196 ? 2.069 8.340 64.006 1.00 60.84 196 ASN A O 1
ATOM 1580 N N . PRO A 1 197 ? 0.511 7.358 65.313 1.00 62.91 197 PRO A N 1
ATOM 1581 C CA . PRO A 1 197 ? -0.577 8.115 64.716 1.00 62.91 197 PRO A CA 1
ATOM 1582 C C . PRO A 1 197 ? -0.217 9.592 64.865 1.00 62.91 197 PRO A C 1
ATOM 1584 O O . PRO A 1 197 ? 0.219 10.000 65.947 1.00 62.91 197 PRO A O 1
ATOM 1587 N N . ARG A 1 198 ? -0.303 10.369 63.772 1.00 64.56 198 ARG A N 1
ATOM 1588 C CA . ARG A 1 198 ? -0.044 11.816 63.810 1.00 64.56 198 ARG A CA 1
ATOM 1589 C C . ARG A 1 198 ? -0.825 12.353 65.006 1.00 64.56 198 ARG A C 1
ATOM 1591 O O . ARG A 1 198 ? -2.053 12.304 64.981 1.00 64.56 198 ARG A O 1
ATOM 1598 N N . LYS A 1 199 ? -0.125 12.768 66.073 1.00 65.12 199 LYS A N 1
ATOM 1599 C CA . LYS A 1 199 ? -0.778 13.296 67.273 1.00 65.12 199 LYS A CA 1
ATOM 1600 C C . LYS A 1 199 ? -1.660 14.433 66.784 1.00 65.12 199 LYS A C 1
ATOM 1602 O O . LYS A 1 199 ? -1.148 15.391 66.203 1.00 65.12 199 LYS A O 1
ATOM 1607 N N . ILE A 1 200 ? -2.972 14.297 66.949 1.00 59.84 200 ILE A N 1
ATOM 1608 C CA . ILE A 1 200 ? -3.891 15.397 66.695 1.00 59.84 200 ILE A CA 1
ATOM 1609 C C . ILE A 1 200 ? -3.445 16.489 67.662 1.00 59.84 200 ILE A C 1
ATOM 1611 O O . ILE A 1 200 ? -3.565 16.324 68.875 1.00 59.84 200 ILE A O 1
ATOM 1615 N N . LYS A 1 201 ? -2.846 17.565 67.142 1.00 65.00 201 LYS A N 1
ATOM 1616 C CA . LYS A 1 201 ? -2.553 18.749 67.945 1.00 65.00 201 LYS A CA 1
ATOM 1617 C C . LYS A 1 201 ? -3.898 19.344 68.345 1.00 65.00 201 LYS A C 1
ATOM 1619 O O . LYS A 1 201 ? -4.521 20.067 67.576 1.00 65.00 201 LYS A O 1
ATOM 1624 N N . THR A 1 202 ? -4.393 18.980 69.520 1.00 68.31 202 THR A N 1
ATOM 1625 C CA . THR A 1 202 ? -5.566 19.623 70.101 1.00 68.31 202 THR A CA 1
ATOM 1626 C C . THR A 1 202 ? -5.164 21.003 70.590 1.00 68.31 202 THR A C 1
ATOM 1628 O O . THR A 1 202 ? -4.187 21.133 71.323 1.00 68.31 202 THR A O 1
ATOM 1631 N N . ARG A 1 203 ? -5.962 22.021 70.263 1.00 66.06 203 ARG A N 1
ATOM 1632 C CA . ARG A 1 203 ? -5.738 23.416 70.672 1.00 66.06 203 ARG A CA 1
ATOM 1633 C C . ARG A 1 203 ? -5.714 23.633 72.194 1.00 66.06 203 ARG A C 1
ATOM 1635 O O . ARG A 1 203 ? -5.381 24.716 72.650 1.00 66.06 203 ARG A O 1
ATOM 1642 N N . LYS A 1 204 ? -6.064 22.614 72.986 1.00 73.19 204 LYS A N 1
ATOM 1643 C CA . LYS A 1 204 ? -6.127 22.642 74.453 1.00 73.19 204 LYS A CA 1
ATOM 1644 C C . LYS A 1 204 ? -4.858 23.205 75.102 1.00 73.19 204 LYS A C 1
ATOM 1646 O O . LYS A 1 204 ? -4.978 23.987 76.029 1.00 73.19 204 LYS A O 1
ATOM 1651 N N . GLU A 1 205 ? -3.680 22.856 74.594 1.00 67.81 205 GLU A N 1
ATOM 1652 C CA . GLU A 1 205 ? -2.394 23.313 75.145 1.00 67.81 205 GLU A CA 1
ATOM 1653 C C . GLU A 1 205 ? -2.160 24.819 74.889 1.00 67.81 205 GLU A C 1
ATOM 1655 O O . GLU A 1 205 ? -1.632 25.527 75.745 1.00 67.81 205 GLU A O 1
ATOM 1660 N N . GLU A 1 206 ? -2.639 25.339 73.749 1.00 67.06 206 GLU A N 1
ATOM 1661 C CA . GLU A 1 206 ? -2.669 26.784 73.469 1.00 67.06 206 GLU A CA 1
ATOM 1662 C C . GLU A 1 206 ? -3.671 27.505 74.382 1.00 67.06 206 GLU A C 1
ATOM 1664 O O . GLU A 1 206 ? -3.356 28.556 74.936 1.00 67.06 206 GLU A O 1
ATOM 1669 N N . TRP A 1 207 ? -4.861 26.928 74.587 1.00 69.19 207 TRP A N 1
ATOM 1670 C CA . TRP A 1 207 ? -5.885 27.483 75.482 1.00 69.19 207 TRP A CA 1
ATOM 1671 C C . TRP A 1 207 ? -5.476 27.440 76.962 1.00 69.19 207 TRP A C 1
ATOM 1673 O O . TRP A 1 207 ? -5.809 28.357 77.705 1.00 69.19 207 TRP A O 1
ATOM 1683 N N . GLU A 1 208 ? -4.738 26.419 77.406 1.00 74.19 208 GLU A N 1
ATOM 1684 C CA . GLU A 1 208 ? -4.184 26.351 78.766 1.00 74.19 208 GLU A CA 1
ATOM 1685 C C . GLU A 1 208 ? -3.100 27.405 78.992 1.00 74.19 208 GLU A C 1
ATOM 1687 O O . GLU A 1 208 ? -3.105 28.061 80.033 1.00 74.19 208 GLU A O 1
ATOM 1692 N N . LYS A 1 209 ? -2.224 27.637 78.006 1.00 70.12 209 LYS A N 1
ATOM 1693 C CA . LYS A 1 209 ? -1.272 28.754 78.064 1.00 70.12 209 LYS A CA 1
ATOM 1694 C C . LYS A 1 209 ? -1.977 30.110 78.104 1.00 70.12 209 LYS A C 1
ATOM 1696 O O . LYS A 1 209 ? -1.580 30.966 78.882 1.00 70.12 209 LYS A O 1
ATOM 1701 N N . LEU A 1 210 ? -3.052 30.288 77.333 1.00 66.25 210 LEU A N 1
ATOM 1702 C CA . LEU A 1 210 ? -3.868 31.509 77.358 1.00 66.25 210 LEU A CA 1
ATOM 1703 C C . LEU A 1 210 ? -4.644 31.684 78.675 1.00 66.25 210 LEU A C 1
ATOM 1705 O O . LEU A 1 210 ? -4.856 32.812 79.111 1.00 66.25 210 LEU A O 1
ATOM 1709 N N . LYS A 1 211 ? -5.031 30.588 79.343 1.00 74.31 211 LYS A N 1
ATOM 1710 C CA . LYS A 1 211 ? -5.684 30.616 80.663 1.00 74.31 211 LYS A CA 1
ATOM 1711 C C . LYS A 1 211 ? -4.759 31.145 81.765 1.00 74.31 211 LYS A C 1
ATOM 1713 O O . LYS A 1 211 ? -5.249 31.762 82.704 1.00 74.31 211 LYS A O 1
ATOM 1718 N N . MET A 1 212 ? -3.450 30.906 81.659 1.00 68.88 212 MET A N 1
ATOM 1719 C CA . MET A 1 212 ? -2.450 31.374 82.630 1.00 68.88 212 MET A CA 1
ATOM 1720 C C . MET A 1 212 ? -2.089 32.861 82.477 1.00 68.88 212 MET A C 1
ATOM 1722 O O . MET A 1 212 ? -1.282 33.354 83.257 1.00 68.88 212 MET A O 1
ATOM 1726 N N . GLY A 1 213 ? -2.694 33.569 81.517 1.00 61.62 213 GLY A N 1
ATOM 1727 C CA . GLY A 1 213 ? -2.412 34.974 81.226 1.00 61.62 213 GLY A CA 1
ATOM 1728 C C . GLY A 1 213 ? -1.541 35.129 79.981 1.00 61.62 213 GLY A C 1
ATOM 1729 O O . GLY A 1 213 ? -0.599 34.369 79.745 1.00 61.62 213 GLY A O 1
ATOM 1730 N N . GLN A 1 214 ? -1.867 36.119 79.148 1.00 56.38 214 GLN A N 1
ATOM 1731 C CA . GLN A 1 214 ? -1.181 36.365 77.874 1.00 56.38 214 GLN A CA 1
ATOM 1732 C C . GLN A 1 214 ? 0.297 36.756 78.057 1.00 56.38 214 GLN A C 1
ATOM 1734 O O . GLN A 1 214 ? 1.086 36.619 77.126 1.00 56.38 214 GLN A O 1
ATOM 1739 N N . GLU A 1 215 ? 0.691 37.159 79.266 1.00 59.31 215 GLU A N 1
ATOM 1740 C CA . GLU A 1 215 ? 2.079 37.454 79.633 1.00 59.31 215 GLU A CA 1
ATOM 1741 C C . GLU A 1 215 ? 2.998 36.220 79.746 1.00 59.31 215 GLU A C 1
ATOM 1743 O O . GLU A 1 215 ? 4.216 36.377 79.751 1.00 59.31 215 GLU A O 1
ATOM 1748 N N . PHE A 1 216 ? 2.453 34.997 79.780 1.00 54.03 216 PHE A N 1
ATOM 1749 C CA . PHE A 1 216 ? 3.236 33.752 79.880 1.00 54.03 216 PHE A CA 1
ATOM 1750 C C . PHE A 1 216 ? 3.319 32.956 78.566 1.00 54.03 216 PHE A C 1
ATOM 1752 O O . PHE A 1 216 ? 3.913 31.873 78.513 1.00 54.03 216 PHE A O 1
ATOM 1759 N N . VAL A 1 217 ? 2.759 33.483 77.473 1.00 55.72 217 VAL A N 1
ATOM 1760 C CA . VAL A 1 217 ? 3.022 32.967 76.127 1.00 55.72 217 VAL A CA 1
ATOM 1761 C C . VAL A 1 217 ? 4.361 33.539 75.685 1.00 55.72 217 VAL A C 1
ATOM 1763 O O . VAL A 1 217 ? 4.453 34.681 75.256 1.00 55.72 217 VAL A O 1
ATOM 1766 N N . GLU A 1 218 ? 5.417 32.747 75.832 1.00 51.38 218 GLU A N 1
ATOM 1767 C CA . GLU A 1 218 ? 6.761 33.116 75.396 1.00 51.38 218 GLU A CA 1
ATOM 1768 C C . GLU A 1 218 ? 6.751 33.408 73.881 1.00 51.38 218 GLU A C 1
ATOM 1770 O O . GLU A 1 218 ? 6.742 32.497 73.046 1.00 51.38 218 GLU A O 1
ATOM 1775 N N . SER A 1 219 ? 6.696 34.694 73.523 1.00 49.69 219 SER A N 1
ATOM 1776 C CA . SER A 1 219 ? 6.875 35.181 72.158 1.00 49.69 219 SER A CA 1
ATOM 1777 C C . SER A 1 219 ? 8.292 34.844 71.731 1.00 49.69 219 SER A C 1
ATOM 1779 O O . SER A 1 219 ? 9.247 35.558 72.032 1.00 49.69 219 SER A O 1
ATOM 1781 N N . LYS A 1 220 ? 8.453 33.722 71.034 1.00 43.59 220 LYS A N 1
ATOM 1782 C CA . LYS A 1 220 ? 9.711 33.391 70.375 1.00 43.59 220 LYS A CA 1
ATOM 1783 C C . LYS A 1 220 ? 9.839 34.222 69.097 1.00 43.59 220 LYS A C 1
ATOM 1785 O O . LYS A 1 220 ? 9.857 33.675 68.001 1.00 43.59 220 LYS A O 1
ATOM 1790 N N . ASP A 1 221 ? 9.952 35.536 69.259 1.00 41.41 221 ASP A N 1
ATOM 1791 C CA . ASP A 1 221 ? 10.507 36.416 68.242 1.00 41.41 221 ASP A CA 1
ATOM 1792 C C . ASP A 1 221 ? 12.028 36.332 68.327 1.00 41.41 221 ASP A C 1
ATOM 1794 O O . ASP A 1 221 ? 12.647 36.658 69.342 1.00 41.41 221 ASP A O 1
ATOM 1798 N N . LYS A 1 222 ? 12.650 35.863 67.246 1.00 39.78 222 LYS A N 1
ATOM 1799 C CA . LYS A 1 222 ? 14.090 35.979 67.039 1.00 39.78 222 LYS A CA 1
ATOM 1800 C C . LYS A 1 222 ? 14.344 36.637 65.679 1.00 39.78 222 LYS A C 1
ATOM 1802 O O . LYS A 1 222 ? 14.485 35.936 64.687 1.00 39.78 222 LYS A O 1
ATOM 1807 N N . HIS A 1 223 ? 14.528 37.962 65.760 1.00 33.47 223 HIS A N 1
ATOM 1808 C CA . HIS A 1 223 ? 15.258 38.891 64.871 1.00 33.47 223 HIS A CA 1
ATOM 1809 C C . HIS A 1 223 ? 14.486 39.486 63.666 1.00 33.47 223 HIS A C 1
ATOM 1811 O O . HIS A 1 223 ? 14.021 38.758 62.801 1.00 33.47 223 HIS A O 1
ATOM 1817 N N . GLY A 1 224 ? 14.356 40.829 63.666 1.00 29.61 224 GLY A N 1
ATOM 1818 C CA . GLY A 1 224 ? 13.430 41.667 62.864 1.00 29.61 224 GLY A CA 1
ATOM 1819 C C . GLY A 1 224 ? 13.886 42.056 61.436 1.00 29.61 224 GLY A C 1
ATOM 1820 O O . GLY A 1 224 ? 14.559 41.232 60.824 1.00 29.61 224 GLY A O 1
ATOM 1821 N N . PRO A 1 225 ? 13.580 43.265 60.875 1.00 43.59 225 PRO A N 1
ATOM 1822 C CA . PRO A 1 225 ? 13.019 44.484 61.489 1.00 43.59 225 PRO A CA 1
ATOM 1823 C C . PRO A 1 225 ? 11.7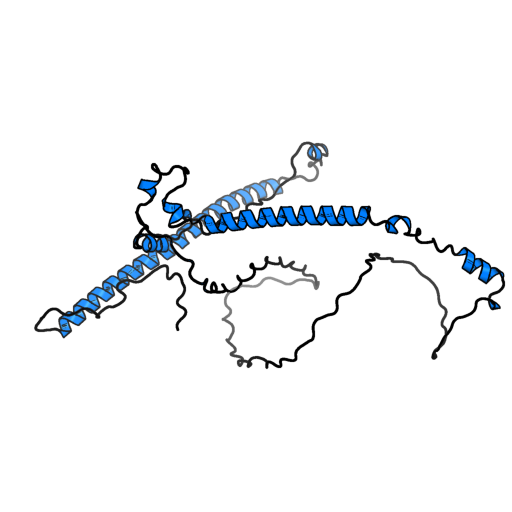46 45.086 60.827 1.00 43.59 225 PRO A C 1
ATOM 1825 O O . PRO A 1 225 ? 11.495 44.931 59.640 1.00 43.59 225 PRO A O 1
ATOM 1828 N N . ALA A 1 226 ? 11.047 45.895 61.635 1.00 35.53 226 ALA A N 1
ATOM 1829 C CA . ALA A 1 226 ? 10.302 47.122 61.301 1.00 35.53 226 ALA A CA 1
ATOM 1830 C C . ALA A 1 226 ? 9.063 47.088 60.372 1.00 35.53 226 ALA A C 1
ATOM 1832 O O . ALA A 1 226 ? 9.160 46.866 59.171 1.00 35.53 226 ALA A O 1
ATOM 1833 N N . GLY A 1 227 ? 7.928 47.548 60.925 1.00 31.16 227 GLY A N 1
ATOM 1834 C CA . GLY A 1 227 ? 6.890 48.261 60.165 1.00 31.16 227 GLY A CA 1
ATOM 1835 C C . GLY A 1 227 ? 5.441 47.960 60.564 1.00 31.16 227 GLY A C 1
ATOM 1836 O O . GLY A 1 227 ? 4.833 47.105 59.948 1.00 31.16 227 GLY A O 1
ATOM 1837 N N . TYR A 1 228 ? 4.925 48.699 61.557 1.00 35.81 228 TYR A N 1
ATOM 1838 C CA . TYR A 1 228 ? 3.519 49.046 61.874 1.00 35.81 228 TYR A CA 1
ATOM 1839 C C . TYR A 1 228 ? 2.359 48.012 61.759 1.00 35.81 228 TYR A C 1
ATOM 1841 O O . TYR A 1 228 ? 2.204 47.328 60.753 1.00 35.81 228 TYR A O 1
ATOM 1849 N N . PRO A 1 229 ? 1.430 47.978 62.744 1.00 44.78 229 PRO A N 1
ATOM 1850 C CA . PRO A 1 229 ? 0.249 47.119 62.711 1.00 44.78 229 PRO A CA 1
ATOM 1851 C C . PRO A 1 229 ? -0.900 47.773 61.926 1.00 44.78 229 PRO A C 1
ATOM 1853 O O . PRO A 1 229 ? -1.079 48.990 61.969 1.00 44.78 229 PRO A O 1
ATOM 1856 N N . SER A 1 230 ? -1.755 46.971 61.287 1.00 32.31 230 SER A N 1
ATOM 1857 C CA . SER A 1 230 ? -3.093 47.439 60.919 1.00 32.31 230 SER A CA 1
ATOM 1858 C C . SER A 1 230 ? -4.129 46.322 61.032 1.00 32.31 230 SER A C 1
ATOM 1860 O O . SER A 1 230 ? -4.134 45.353 60.277 1.00 32.31 230 SER A O 1
ATOM 1862 N N . ASN A 1 231 ? -4.990 46.478 62.035 1.00 36.22 231 ASN A N 1
ATOM 1863 C CA . ASN A 1 231 ? -6.313 45.871 62.120 1.00 36.22 231 ASN A CA 1
ATOM 1864 C C . ASN A 1 231 ? -7.115 46.192 60.850 1.00 36.22 231 ASN A C 1
ATOM 1866 O O . ASN A 1 231 ? -7.182 47.365 60.508 1.00 36.22 231 ASN A O 1
ATOM 1870 N N . MET A 1 232 ? -7.805 45.213 60.251 1.00 36.94 232 MET A N 1
ATOM 1871 C CA . MET A 1 232 ? -9.228 45.313 59.866 1.00 36.94 232 MET A CA 1
ATOM 1872 C C . MET A 1 232 ? -9.741 44.015 59.202 1.00 36.94 232 MET A C 1
ATOM 1874 O O . MET A 1 232 ? -9.320 43.643 58.117 1.00 36.94 232 MET A O 1
ATOM 1878 N N . VAL A 1 233 ? -10.682 43.375 59.905 1.00 32.97 233 VAL A N 1
ATOM 1879 C CA . VAL A 1 233 ? -11.999 42.875 59.448 1.00 32.97 233 VAL A CA 1
ATOM 1880 C C . VAL A 1 233 ? -12.090 41.834 58.308 1.00 32.97 233 VAL A C 1
ATOM 1882 O O . VAL A 1 233 ? -11.702 42.039 57.167 1.00 32.97 233 VAL A O 1
ATOM 1885 N N . TYR A 1 234 ? -12.735 40.722 58.677 1.00 35.16 234 TYR A N 1
ATOM 1886 C CA . TYR A 1 234 ? -13.185 39.551 57.916 1.00 35.16 234 TYR A CA 1
ATOM 1887 C C . TYR A 1 234 ? -14.041 39.837 56.668 1.00 35.16 234 TYR A C 1
ATOM 1889 O O . TYR A 1 234 ? -14.954 40.650 56.761 1.00 35.16 234 TYR A O 1
ATOM 1897 N N . GLN A 1 235 ? -13.915 38.997 55.622 1.00 30.41 235 GLN A N 1
ATOM 1898 C CA . GLN A 1 235 ? -15.057 38.252 55.047 1.00 30.41 235 GLN A CA 1
ATOM 1899 C C . GLN A 1 235 ? -14.612 37.067 54.149 1.00 30.41 235 GLN A C 1
ATOM 1901 O O . GLN A 1 235 ? -13.683 37.205 53.363 1.00 30.41 235 GLN A O 1
ATOM 1906 N N . ASN A 1 236 ? -15.283 35.913 54.325 1.00 32.53 236 ASN A N 1
ATOM 1907 C CA . ASN A 1 236 ? -15.337 34.652 53.541 1.00 32.53 236 ASN A CA 1
ATOM 1908 C C . ASN A 1 236 ? -14.710 34.647 52.127 1.00 32.53 236 ASN A C 1
ATOM 1910 O O . ASN A 1 236 ? -14.898 35.580 51.364 1.00 32.53 236 ASN A O 1
ATOM 1914 N N . GLY A 1 237 ? -14.098 33.585 51.596 1.00 30.55 237 GLY A N 1
ATOM 1915 C CA . GLY A 1 237 ? -14.069 32.164 51.941 1.00 30.55 237 GLY A CA 1
ATOM 1916 C C . GLY A 1 237 ? -13.842 31.380 50.636 1.00 30.55 237 GLY A C 1
ATOM 1917 O O . GLY A 1 237 ? -14.743 31.285 49.811 1.00 30.55 237 GLY A O 1
ATOM 1918 N N . SER A 1 238 ? -12.629 30.863 50.429 1.00 32.12 238 SER A N 1
ATOM 1919 C CA . SER A 1 238 ? -12.273 29.932 49.348 1.00 32.12 238 SER A CA 1
ATOM 1920 C C . SER A 1 238 ? -11.093 29.085 49.827 1.00 32.12 238 SER A C 1
ATOM 1922 O O . SER A 1 238 ? -10.078 29.641 50.243 1.00 32.12 238 SER A O 1
ATOM 1924 N N . ILE A 1 239 ? -11.231 27.756 49.836 1.00 33.50 239 ILE 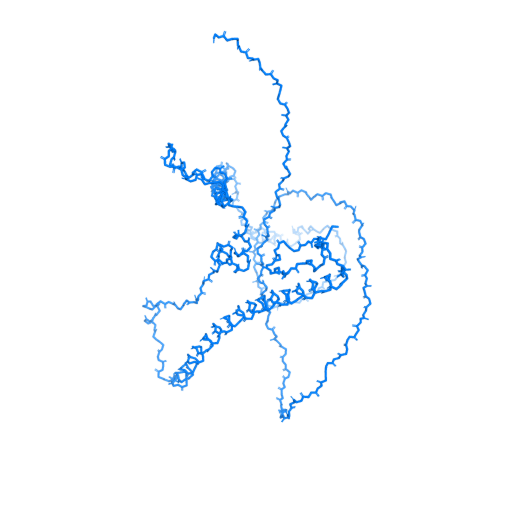A N 1
ATOM 1925 C CA . ILE A 1 239 ? -10.141 26.827 50.168 1.00 33.50 239 ILE A CA 1
ATOM 1926 C C . ILE A 1 239 ? -10.040 25.780 49.065 1.00 33.50 239 ILE A C 1
ATOM 1928 O O . ILE A 1 239 ? -10.988 25.046 48.788 1.00 33.50 239 ILE A O 1
ATOM 1932 N N . GLY A 1 240 ? -8.856 25.753 48.454 1.00 31.34 240 GLY A N 1
ATOM 1933 C CA . GLY A 1 240 ? -8.388 24.740 47.527 1.00 31.34 240 GLY A CA 1
ATOM 1934 C C . GLY A 1 240 ? -7.712 23.543 48.202 1.00 31.34 240 GLY A C 1
ATOM 1935 O O . GLY A 1 240 ? -7.587 23.449 49.422 1.00 31.34 240 GLY A O 1
ATOM 1936 N N . SER A 1 241 ? -7.297 22.636 47.322 1.00 34.78 241 SER A N 1
ATOM 1937 C CA . SER A 1 241 ? -6.676 21.324 47.506 1.00 34.78 241 SER A CA 1
ATOM 1938 C C . SER A 1 241 ? -5.507 21.234 48.491 1.00 34.78 241 SER A C 1
ATOM 1940 O O . SER A 1 241 ? -4.708 22.160 48.617 1.00 34.78 241 SER A O 1
ATOM 1942 N N . ASN A 1 242 ? -5.312 20.036 49.061 1.00 30.58 242 ASN A N 1
ATOM 1943 C CA . ASN A 1 242 ? -4.003 19.590 49.531 1.00 30.58 242 ASN A CA 1
ATOM 1944 C C . ASN A 1 242 ? -3.635 18.193 48.991 1.00 30.58 242 ASN A C 1
ATOM 1946 O O . ASN A 1 242 ? -4.399 17.237 49.060 1.00 30.58 242 ASN A O 1
ATOM 1950 N N . GLU A 1 243 ? -2.422 18.096 48.457 1.00 33.38 243 GLU A N 1
ATOM 1951 C CA . GLU A 1 243 ? -1.686 16.865 48.182 1.00 33.38 243 GLU A CA 1
ATOM 1952 C C . GLU A 1 243 ? -0.325 17.051 48.868 1.00 33.38 243 GLU A C 1
ATOM 1954 O O . GLU A 1 243 ? 0.277 18.120 48.763 1.00 33.38 243 GLU A O 1
ATOM 1959 N N . SER A 1 244 ? 0.153 16.063 49.626 1.00 34.56 244 SER A N 1
ATOM 1960 C CA . SER A 1 244 ? 1.461 16.113 50.293 1.00 34.56 244 SER A CA 1
ATOM 1961 C C . SER A 1 244 ? 2.168 14.776 50.102 1.00 34.56 244 SER A C 1
ATOM 1963 O O . SER A 1 244 ? 1.640 13.721 50.460 1.00 34.56 244 SER A O 1
ATOM 1965 N N . MET A 1 245 ? 3.351 14.848 49.496 1.00 38.31 245 MET A N 1
ATOM 1966 C CA . MET A 1 245 ? 4.234 13.742 49.149 1.00 38.31 245 MET A CA 1
ATOM 1967 C C . MET A 1 245 ? 5.620 14.084 49.711 1.00 38.31 245 MET A C 1
ATOM 1969 O O . MET A 1 245 ? 6.191 15.109 49.346 1.00 38.31 245 MET A O 1
ATOM 1973 N N . ASP A 1 246 ? 6.121 13.260 50.633 1.00 38.50 246 ASP A N 1
ATOM 1974 C CA . ASP A 1 246 ? 7.463 13.378 51.217 1.00 38.50 246 ASP A CA 1
ATOM 1975 C C . ASP A 1 246 ? 8.512 12.740 50.290 1.00 38.50 246 ASP A C 1
ATOM 1977 O O . ASP A 1 246 ? 8.299 11.650 49.748 1.00 38.50 246 ASP A O 1
ATOM 1981 N N . GLY A 1 247 ? 9.645 13.425 50.112 1.00 39.84 247 GLY A N 1
ATOM 1982 C CA . GLY A 1 247 ? 10.774 13.007 49.277 1.00 39.84 247 GLY A CA 1
ATOM 1983 C C . GLY A 1 247 ? 11.966 12.447 50.062 1.00 39.84 247 GLY A C 1
ATOM 1984 O O . GLY A 1 247 ? 12.050 12.600 51.275 1.00 39.84 247 GLY A O 1
ATOM 1985 N N . ASN A 1 248 ? 12.906 11.827 49.337 1.00 39.38 248 ASN A N 1
ATOM 1986 C CA . ASN A 1 248 ? 14.314 11.693 49.730 1.00 39.38 248 ASN A CA 1
ATOM 1987 C C . ASN A 1 248 ? 15.222 11.575 48.479 1.00 39.38 248 ASN A C 1
ATOM 1989 O O . ASN A 1 248 ? 14.822 11.007 47.465 1.00 39.38 248 ASN A O 1
ATOM 1993 N N . CYS A 1 249 ? 16.420 12.161 48.588 1.00 35.25 249 CYS A N 1
ATOM 1994 C CA . CYS A 1 249 ? 17.370 12.617 47.557 1.00 35.25 249 CYS A CA 1
ATOM 1995 C C . CYS A 1 249 ? 18.053 11.584 46.633 1.00 35.25 249 CYS A C 1
ATOM 1997 O O . CYS A 1 249 ? 18.441 10.508 47.074 1.00 35.25 249 CYS A O 1
ATOM 1999 N N . TYR A 1 250 ? 18.415 12.057 45.430 1.00 36.66 250 TYR A N 1
ATOM 2000 C CA . TYR A 1 250 ? 19.718 11.838 44.768 1.00 36.66 250 TYR A CA 1
ATOM 2001 C C . TYR A 1 250 ? 20.242 13.200 44.250 1.00 36.66 250 TYR A C 1
ATOM 2003 O O . TYR A 1 250 ? 19.422 14.045 43.886 1.00 36.66 250 TYR A O 1
ATOM 2011 N N . PRO A 1 251 ? 21.566 13.456 44.237 1.00 47.69 251 PRO A N 1
ATOM 2012 C CA . PRO A 1 251 ? 22.129 14.729 43.782 1.00 47.69 251 PRO A CA 1
ATOM 2013 C C . PRO A 1 251 ? 22.138 14.844 42.241 1.00 47.69 251 PRO A C 1
ATOM 2015 O O . PRO A 1 251 ? 22.251 13.823 41.558 1.00 47.69 251 PRO A O 1
ATOM 2018 N N . PRO A 1 252 ? 22.040 16.063 41.674 1.00 45.59 252 PRO A N 1
ATOM 2019 C CA . PRO A 1 252 ? 22.132 16.281 40.231 1.00 45.59 252 PRO A CA 1
ATOM 2020 C C . PRO A 1 252 ? 23.584 16.128 39.721 1.00 45.59 252 PRO A C 1
ATOM 2022 O O . PRO A 1 252 ? 24.525 16.399 40.470 1.00 45.59 252 PRO A O 1
ATOM 2025 N N . PRO A 1 253 ? 23.794 15.707 38.457 1.00 39.12 253 PRO A N 1
ATOM 2026 C CA . PRO A 1 253 ? 25.124 15.600 37.856 1.00 39.12 253 PRO A CA 1
ATOM 2027 C C . PRO A 1 253 ? 25.743 16.987 37.569 1.00 39.12 253 PRO A C 1
ATOM 2029 O O . PRO A 1 253 ? 25.005 17.968 37.438 1.00 39.12 253 PRO A O 1
ATOM 2032 N N . PRO A 1 254 ? 27.083 17.089 37.456 1.00 37.94 254 PRO A N 1
ATOM 2033 C CA . PRO A 1 254 ? 27.773 18.355 37.218 1.00 37.94 254 PRO A CA 1
ATOM 2034 C C . PRO A 1 254 ? 27.454 18.916 35.826 1.00 37.94 254 PRO A C 1
ATOM 2036 O O . PRO A 1 254 ? 27.488 18.195 34.829 1.00 37.94 254 PRO A O 1
ATOM 2039 N N . GLN A 1 255 ? 27.167 20.218 35.763 1.00 34.62 255 GLN A N 1
ATOM 2040 C CA . GLN A 1 255 ? 27.045 20.958 34.511 1.00 34.62 255 GLN A CA 1
ATOM 2041 C C . GLN A 1 255 ? 28.450 21.207 33.955 1.00 34.62 255 GLN A C 1
ATOM 2043 O O . GLN A 1 255 ? 29.237 21.937 34.549 1.00 34.62 255 GLN A O 1
ATOM 2048 N N . THR A 1 256 ? 28.784 20.571 32.835 1.00 32.69 256 THR A N 1
ATOM 2049 C CA . THR A 1 256 ? 29.938 20.959 32.022 1.00 32.69 256 THR A CA 1
ATOM 2050 C C . THR A 1 256 ? 29.538 22.125 31.130 1.00 32.69 256 THR A C 1
ATOM 2052 O O . THR A 1 256 ? 28.651 21.978 30.286 1.00 32.69 256 THR A O 1
ATOM 2055 N N . ASP A 1 257 ? 30.213 23.258 31.305 1.00 37.66 257 ASP A N 1
ATOM 2056 C CA . ASP A 1 257 ? 30.201 24.374 30.367 1.00 37.66 257 ASP A CA 1
ATOM 2057 C C . ASP A 1 257 ? 30.558 23.881 28.958 1.00 37.66 257 ASP A C 1
ATOM 2059 O O . ASP A 1 257 ? 31.616 23.298 28.713 1.00 37.66 257 ASP A O 1
ATOM 2063 N N . SER A 1 258 ? 29.663 24.104 28.003 1.00 32.16 258 SER A N 1
ATOM 2064 C CA . SER A 1 258 ? 29.962 24.002 26.577 1.00 32.16 258 SER A CA 1
ATOM 2065 C C . SER A 1 258 ? 29.198 25.100 25.860 1.00 32.16 258 SER A C 1
ATOM 2067 O O . SER A 1 258 ? 28.026 24.976 25.519 1.00 32.16 258 SER A O 1
ATOM 2069 N N . ILE A 1 259 ? 29.904 26.213 25.690 1.00 43.25 259 ILE A N 1
ATOM 2070 C CA . ILE A 1 259 ? 29.552 27.321 24.812 1.00 43.25 259 ILE A CA 1
ATOM 2071 C C . ILE A 1 259 ? 29.489 26.774 23.379 1.00 43.25 259 ILE A C 1
ATOM 2073 O O . ILE A 1 259 ? 30.500 26.334 22.835 1.00 43.25 259 ILE A O 1
ATOM 2077 N N . VAL A 1 260 ? 28.307 26.819 22.766 1.00 35.75 260 VAL A N 1
ATOM 2078 C CA . VAL A 1 260 ? 28.110 26.655 21.318 1.00 35.75 260 VAL A CA 1
ATOM 2079 C C . VAL A 1 260 ? 27.319 27.880 20.836 1.00 35.75 260 VAL A C 1
ATOM 2081 O O . VAL A 1 260 ? 26.303 28.209 21.452 1.00 35.75 260 VAL A O 1
ATOM 2084 N N . PRO A 1 261 ? 27.784 28.606 19.800 1.00 39.72 261 PRO A N 1
ATOM 2085 C CA . PRO A 1 261 ? 27.179 29.868 19.380 1.00 39.72 261 PRO A CA 1
ATOM 2086 C C . PRO A 1 261 ? 25.856 29.653 18.619 1.00 39.72 261 PRO A C 1
ATOM 2088 O O . PRO A 1 261 ? 25.638 28.575 18.058 1.00 39.72 261 PRO A O 1
ATOM 2091 N N . PRO A 1 262 ? 24.968 30.665 18.569 1.00 45.81 262 PRO A N 1
ATOM 2092 C CA . PRO A 1 262 ? 23.724 30.587 17.807 1.00 45.81 262 PRO A CA 1
ATOM 2093 C C . PRO A 1 262 ? 23.976 30.576 16.283 1.00 45.81 262 PRO A C 1
ATOM 2095 O O . PRO A 1 262 ? 24.977 31.131 15.820 1.00 45.81 262 PRO A O 1
ATOM 2098 N N . PRO A 1 263 ? 23.077 29.961 15.488 1.00 41.16 263 PRO A N 1
ATOM 2099 C CA . PRO A 1 263 ? 23.189 29.914 14.029 1.00 41.16 263 PRO A CA 1
ATOM 2100 C C . PRO A 1 263 ? 22.961 31.301 13.389 1.00 41.16 263 PRO A C 1
ATOM 2102 O O . PRO A 1 263 ? 22.257 32.129 13.971 1.00 41.16 263 PRO A O 1
ATOM 2105 N N . PRO A 1 264 ? 23.529 31.571 12.196 1.00 38.81 264 PRO A N 1
ATOM 2106 C CA . PRO A 1 264 ? 23.428 32.876 11.551 1.00 38.81 264 PRO A CA 1
ATOM 2107 C C . PRO A 1 264 ? 22.005 33.155 11.047 1.00 38.81 264 PRO A C 1
ATOM 2109 O O . PRO A 1 264 ? 21.362 32.297 10.443 1.00 38.81 264 PRO A O 1
ATOM 2112 N N . SER A 1 265 ? 21.541 34.383 11.275 1.00 41.16 265 SER A N 1
ATOM 2113 C CA . SER A 1 265 ? 20.296 34.927 10.732 1.00 41.16 265 SER A CA 1
ATOM 2114 C C . SER A 1 265 ? 20.403 35.099 9.215 1.00 41.16 265 SER A C 1
ATOM 2116 O O . SER A 1 265 ? 21.301 35.789 8.732 1.00 41.16 265 SER A O 1
ATOM 2118 N N . PHE A 1 266 ? 19.479 34.501 8.462 1.00 34.06 266 PHE A N 1
ATOM 2119 C CA . PHE A 1 266 ? 19.287 34.816 7.045 1.00 34.06 266 PHE A CA 1
ATOM 2120 C C . PHE A 1 266 ? 18.461 36.107 6.904 1.00 34.06 266 PHE A C 1
ATOM 2122 O O . PHE A 1 266 ? 17.572 36.336 7.729 1.00 34.06 266 PHE A O 1
ATOM 2129 N N . PRO A 1 267 ? 18.748 36.959 5.903 1.00 36.81 267 PRO A N 1
ATOM 2130 C CA . PRO A 1 267 ? 17.997 38.184 5.676 1.00 36.81 267 PRO A CA 1
ATOM 2131 C C . PRO A 1 267 ? 16.607 37.899 5.090 1.00 36.81 267 PRO A C 1
ATOM 2133 O O . PRO A 1 267 ? 16.417 36.973 4.304 1.00 36.81 267 PRO A O 1
ATOM 2136 N N . ASP A 1 268 ? 15.672 38.734 5.529 1.00 37.38 268 ASP A N 1
ATOM 2137 C CA . ASP A 1 268 ? 14.297 38.922 5.071 1.00 37.38 268 ASP A CA 1
ATOM 2138 C C . ASP A 1 268 ? 14.236 39.090 3.541 1.00 37.3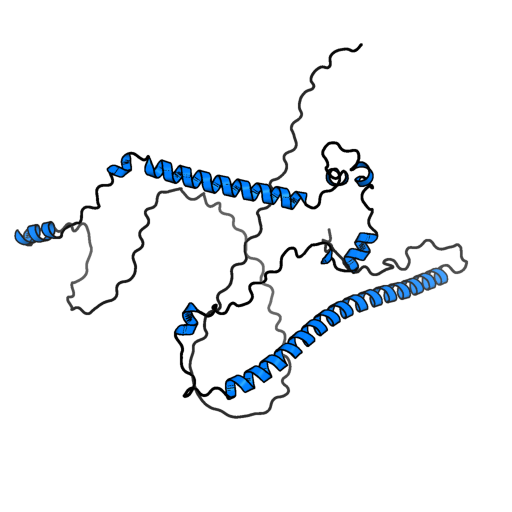8 268 ASP A C 1
ATOM 2140 O O . ASP A 1 268 ? 14.823 40.029 3.004 1.00 37.38 268 ASP A O 1
ATOM 2144 N N . ASP A 1 269 ? 13.558 38.172 2.845 1.00 32.34 269 ASP A N 1
ATOM 2145 C CA . ASP A 1 269 ? 13.184 38.338 1.437 1.00 32.34 269 ASP A CA 1
ATOM 2146 C C . ASP A 1 269 ? 11.655 38.356 1.355 1.00 32.34 269 ASP A C 1
ATOM 2148 O O . ASP A 1 269 ? 10.961 37.338 1.453 1.00 32.34 269 ASP A O 1
ATOM 2152 N N . SER A 1 270 ? 11.134 39.576 1.302 1.00 43.06 270 SER A N 1
ATOM 2153 C CA . SER A 1 270 ? 9.721 39.907 1.346 1.00 43.06 270 SER A CA 1
ATOM 2154 C C . SER A 1 270 ? 9.074 39.599 -0.009 1.00 43.06 270 SER A C 1
ATOM 2156 O O . SER A 1 270 ? 9.204 40.366 -0.962 1.00 43.06 270 SER A O 1
ATOM 2158 N N . LEU A 1 271 ? 8.337 38.491 -0.113 1.00 38.78 271 LEU A N 1
ATOM 2159 C CA . LEU A 1 271 ? 7.489 38.238 -1.283 1.00 38.78 271 LEU A CA 1
ATOM 2160 C C . LEU A 1 271 ? 6.185 39.060 -1.191 1.00 38.78 271 LEU A C 1
ATOM 2162 O O . LEU A 1 271 ? 5.564 39.093 -0.125 1.00 38.78 271 LEU A O 1
ATOM 2166 N N . PRO A 1 272 ? 5.737 39.715 -2.281 1.00 43.47 272 PRO A N 1
ATOM 2167 C CA . PRO A 1 272 ? 4.528 40.538 -2.276 1.00 43.47 272 PRO A CA 1
ATOM 2168 C C . PRO A 1 272 ? 3.245 39.681 -2.239 1.00 43.47 272 PRO A C 1
ATOM 2170 O O . PRO A 1 272 ? 3.250 38.545 -2.722 1.00 43.47 272 PRO A O 1
ATOM 2173 N N . PRO A 1 273 ? 2.124 40.202 -1.695 1.00 45.59 273 PRO A N 1
ATOM 2174 C CA . PRO A 1 273 ? 0.867 39.460 -1.633 1.00 45.59 273 PRO A CA 1
ATOM 2175 C C . PRO A 1 273 ? 0.191 39.338 -3.017 1.00 45.59 273 PRO A C 1
ATOM 2177 O O . PRO A 1 273 ? 0.357 40.222 -3.862 1.00 45.59 273 PRO A O 1
ATOM 2180 N N . PRO A 1 274 ? -0.591 38.266 -3.259 1.00 39.31 274 PRO A N 1
ATOM 2181 C CA . PRO A 1 274 ? -1.287 38.043 -4.527 1.00 39.31 274 PRO A CA 1
ATOM 2182 C C . PRO A 1 274 ? -2.476 39.008 -4.730 1.00 39.31 274 PRO A C 1
ATOM 2184 O O . PRO A 1 274 ? -3.018 39.531 -3.751 1.00 39.31 274 PRO A O 1
ATOM 2187 N N . PRO A 1 275 ? -2.896 39.248 -5.989 1.00 35.56 275 PRO A N 1
ATOM 2188 C CA . PRO A 1 275 ? -3.889 40.262 -6.328 1.00 35.56 275 PRO A CA 1
ATOM 2189 C C . PRO A 1 275 ? -5.319 39.856 -5.945 1.00 35.56 275 PRO A C 1
ATOM 2191 O O . PRO A 1 275 ? -5.708 38.691 -5.995 1.00 35.56 275 PRO A O 1
ATOM 2194 N N . VAL A 1 276 ? -6.093 40.874 -5.580 1.00 42.88 276 VAL A N 1
ATOM 2195 C CA . VAL A 1 276 ? -7.513 40.842 -5.215 1.00 42.88 276 VAL A CA 1
ATOM 2196 C C . VAL A 1 276 ? -8.392 40.790 -6.460 1.00 42.88 276 VAL A C 1
ATOM 2198 O O . VAL A 1 276 ? -8.431 41.778 -7.182 1.00 42.88 276 VAL A O 1
ATOM 2201 N N . GLU A 1 277 ? -9.173 39.720 -6.647 1.00 31.45 277 GLU A N 1
ATOM 2202 C CA . GLU A 1 277 ? -10.411 39.772 -7.439 1.00 31.45 277 GLU A CA 1
ATOM 2203 C C . GLU A 1 277 ? -11.507 38.828 -6.889 1.00 31.45 277 GLU A C 1
ATOM 2205 O O . GLU A 1 277 ? -11.249 37.687 -6.514 1.00 31.45 277 GLU A O 1
ATOM 2210 N N . PHE A 1 278 ? -12.740 39.355 -6.894 1.00 31.28 278 PHE A N 1
ATOM 2211 C CA . PHE A 1 278 ? -14.062 38.756 -6.631 1.00 31.28 278 PHE A CA 1
ATOM 2212 C C . PHE A 1 278 ? -14.472 38.377 -5.192 1.00 31.28 278 PHE A C 1
ATOM 2214 O O . PHE A 1 278 ? -14.383 37.225 -4.774 1.00 31.28 278 PHE A O 1
ATOM 2221 N N . SER A 1 279 ? -15.147 39.313 -4.506 1.00 29.44 279 SER A N 1
ATOM 2222 C CA . SER A 1 279 ? -16.537 39.103 -4.041 1.00 29.44 279 SER A CA 1
ATOM 2223 C C . SER A 1 279 ? -17.218 40.404 -3.585 1.00 29.44 279 SER A C 1
ATOM 2225 O O . SER A 1 279 ? -16.613 41.267 -2.956 1.00 29.44 279 SER A O 1
ATOM 2227 N N . TYR A 1 280 ? -18.489 40.517 -3.962 1.00 32.44 280 TYR A N 1
ATOM 2228 C CA . TYR A 1 280 ? -19.419 41.640 -3.811 1.00 32.44 280 TYR A CA 1
ATOM 2229 C C . TYR A 1 280 ? -19.977 41.778 -2.372 1.00 32.44 280 TYR A C 1
ATOM 2231 O O . TYR A 1 280 ? -19.801 40.860 -1.570 1.00 32.44 280 TYR A O 1
ATOM 2239 N N . PRO A 1 281 ? -20.642 42.902 -2.025 1.00 37.19 281 PRO A N 1
ATOM 2240 C CA . PRO A 1 281 ? -20.849 43.333 -0.643 1.00 37.19 281 PRO A CA 1
ATOM 2241 C C . PRO A 1 281 ? -22.188 42.869 -0.052 1.00 37.19 281 PRO A C 1
ATOM 2243 O O . PRO A 1 281 ? -23.179 42.781 -0.772 1.00 37.19 281 PRO A O 1
ATOM 2246 N N . VAL A 1 282 ? -22.237 42.671 1.272 1.00 32.25 282 VAL A N 1
ATOM 2247 C CA . VAL A 1 282 ? -23.447 42.897 2.084 1.00 32.25 282 VAL A CA 1
ATOM 2248 C C . VAL A 1 282 ? -23.103 43.126 3.564 1.00 32.25 282 VAL A C 1
ATOM 2250 O O . VAL A 1 282 ? -22.088 42.663 4.077 1.00 32.25 282 VAL A O 1
ATOM 2253 N N . ASP A 1 283 ? -23.979 43.911 4.181 1.00 30.11 283 ASP A N 1
ATOM 2254 C CA . ASP A 1 283 ? -23.893 44.772 5.356 1.00 30.11 283 ASP A CA 1
ATOM 2255 C C . ASP A 1 283 ? -23.456 44.244 6.739 1.00 30.11 283 ASP A C 1
ATOM 2257 O O . ASP A 1 283 ? -23.842 43.185 7.225 1.00 30.11 283 ASP A O 1
ATOM 2261 N N . ASN A 1 284 ? -22.744 45.155 7.414 1.00 30.83 284 ASN A N 1
ATOM 2262 C CA . ASN A 1 284 ? -22.846 45.592 8.814 1.00 30.83 284 ASN A CA 1
ATOM 2263 C C . ASN A 1 284 ? -23.924 44.937 9.715 1.00 30.83 284 ASN A C 1
ATOM 2265 O O . ASN A 1 284 ? -25.118 45.172 9.535 1.00 30.83 284 ASN A O 1
ATOM 2269 N N . GLN A 1 285 ? -23.499 44.330 10.836 1.00 30.56 285 GLN A N 1
ATOM 2270 C CA . GLN A 1 285 ? -23.671 44.895 12.194 1.00 30.56 285 GLN A CA 1
ATOM 2271 C C . GLN A 1 285 ? -23.169 43.961 13.324 1.00 30.56 285 GLN A C 1
ATOM 2273 O O . GLN A 1 285 ? -23.449 42.769 13.341 1.00 30.56 285 GLN A O 1
ATOM 2278 N N . ARG A 1 286 ? -22.576 44.607 14.346 1.00 30.11 286 ARG A N 1
ATOM 2279 C CA . ARG A 1 286 ? -22.415 44.218 15.771 1.00 30.11 286 ARG A CA 1
ATOM 2280 C C . ARG A 1 286 ? -21.342 43.196 16.197 1.00 30.11 286 ARG A C 1
ATOM 2282 O O . ARG A 1 286 ? -21.491 41.998 16.023 1.00 30.11 286 ARG A O 1
ATOM 2289 N N . GLY A 1 287 ? -20.432 43.691 17.048 1.00 28.77 287 GLY A N 1
ATOM 2290 C CA . GLY A 1 287 ? -20.266 43.131 18.399 1.00 28.77 287 GLY A CA 1
ATOM 2291 C C . GLY A 1 287 ? -18.904 42.525 18.737 1.00 28.77 287 GLY A C 1
ATOM 2292 O O . GLY A 1 287 ? -18.633 41.378 18.412 1.00 28.77 287 GLY A O 1
ATOM 2293 N N . SER A 1 288 ? -18.096 43.281 19.486 1.00 31.27 288 SER A N 1
ATOM 2294 C CA . SER A 1 288 ? -16.921 42.819 20.236 1.00 31.27 288 SER A CA 1
ATOM 2295 C C . SER A 1 288 ? -17.198 41.580 21.096 1.00 31.27 288 SER A C 1
ATOM 2297 O O . SER A 1 288 ? -18.214 41.524 21.786 1.00 31.27 288 SER A O 1
ATOM 2299 N N . GLY A 1 289 ? -16.239 40.653 21.164 1.00 29.41 289 GLY A N 1
ATOM 2300 C CA . GLY A 1 289 ? -16.275 39.561 22.139 1.00 29.41 289 GLY A CA 1
ATOM 2301 C C . GLY A 1 289 ? -15.210 38.494 21.910 1.00 29.41 289 GLY A C 1
ATOM 2302 O O . GLY A 1 289 ? -15.419 37.530 21.187 1.00 29.41 289 GLY A O 1
ATOM 2303 N N . SER A 1 290 ? -14.061 38.674 22.550 1.00 33.25 290 SER A N 1
ATOM 2304 C CA . SER A 1 290 ? -12.965 37.715 22.704 1.00 33.25 290 SER A CA 1
ATOM 2305 C C . SER A 1 290 ? -13.401 36.360 23.287 1.00 33.25 290 SER A C 1
ATOM 2307 O O . SER A 1 290 ? -14.060 36.339 24.325 1.00 33.25 290 SER A O 1
ATOM 2309 N N . GLY A 1 291 ? -12.924 35.242 22.721 1.00 30.42 291 GLY A N 1
ATOM 2310 C CA . GLY A 1 291 ? -12.970 33.936 23.399 1.00 30.42 291 GLY A CA 1
ATOM 2311 C C . GLY A 1 291 ? -12.796 32.711 22.496 1.00 30.42 291 GLY A C 1
ATOM 2312 O O . GLY A 1 291 ? -13.754 31.984 22.262 1.00 30.42 291 GLY A O 1
ATOM 2313 N N . GLY A 1 292 ? -11.583 32.445 22.001 1.00 30.86 292 GLY A N 1
ATOM 2314 C CA . GLY A 1 292 ? -11.263 31.180 21.320 1.00 30.86 292 GLY A CA 1
ATOM 2315 C C . GLY A 1 292 ? -10.902 30.062 22.317 1.00 30.86 292 GLY A C 1
ATOM 2316 O O . GLY A 1 292 ? -10.101 30.310 23.224 1.00 30.86 292 GLY A O 1
ATOM 2317 N N . PRO A 1 293 ? -11.436 28.831 22.188 1.00 34.00 293 PRO A N 1
ATOM 2318 C CA . PRO A 1 293 ? -11.042 27.706 23.029 1.00 34.00 293 PRO A CA 1
ATOM 2319 C C . PRO A 1 293 ? -9.735 27.055 22.546 1.00 34.00 293 PRO A C 1
ATOM 2321 O O . PRO A 1 293 ? -9.449 26.931 21.356 1.00 34.00 293 PRO A O 1
ATOM 2324 N N . LYS A 1 294 ? -8.930 26.645 23.529 1.00 30.38 294 LYS A N 1
ATOM 2325 C CA . LYS A 1 294 ? -7.577 26.095 23.411 1.00 30.38 294 LYS A CA 1
ATOM 2326 C C . LYS A 1 294 ? -7.557 24.758 22.656 1.00 30.38 294 LYS A C 1
ATOM 2328 O O . LYS A 1 294 ? -8.261 23.824 23.029 1.00 30.38 294 LYS A O 1
ATOM 2333 N N . ARG A 1 295 ? -6.679 24.644 21.652 1.00 31.58 295 ARG A N 1
ATOM 2334 C CA . ARG A 1 295 ? -6.267 23.370 21.038 1.00 31.58 295 ARG A CA 1
ATOM 2335 C C . ARG A 1 295 ? -5.443 22.557 22.042 1.00 31.58 295 ARG A C 1
ATOM 2337 O O . ARG A 1 295 ? -4.380 23.004 22.465 1.00 31.58 295 ARG A O 1
ATOM 2344 N N . SER A 1 296 ? -5.907 21.362 22.393 1.00 30.38 296 SER A N 1
ATOM 2345 C CA . SER A 1 296 ? -5.101 20.329 23.045 1.00 30.38 296 SER A CA 1
ATOM 2346 C C . SER A 1 296 ? -4.218 19.645 21.996 1.00 30.38 296 SER A C 1
ATOM 2348 O O . SER A 1 296 ? -4.717 19.038 21.049 1.00 30.38 296 SER A O 1
ATOM 2350 N N . SER A 1 297 ? -2.895 19.768 22.130 1.00 31.39 297 SER A N 1
ATOM 2351 C CA . SER A 1 297 ? -1.943 19.000 21.328 1.00 31.39 297 SER A CA 1
ATOM 2352 C C . SER A 1 297 ? -1.811 17.592 21.910 1.00 31.39 297 SER A C 1
ATOM 2354 O O . SER A 1 297 ? -1.562 17.401 23.100 1.00 31.39 297 SER A O 1
ATOM 2356 N N . LEU A 1 298 ? -2.014 16.588 21.062 1.00 38.03 298 LEU A N 1
ATOM 2357 C CA . LEU A 1 298 ? -1.725 15.196 21.375 1.00 38.03 298 LEU A CA 1
ATOM 2358 C C . LEU A 1 298 ? -0.218 14.977 21.194 1.00 38.03 298 LEU A C 1
ATOM 2360 O O . LEU A 1 298 ? 0.321 15.141 20.101 1.00 38.03 298 LEU A O 1
ATOM 2364 N N . VAL A 1 299 ? 0.457 14.639 22.291 1.00 37.75 299 VAL A N 1
ATOM 2365 C CA . VAL A 1 299 ? 1.853 14.187 22.317 1.00 37.75 299 VAL A CA 1
ATOM 2366 C C . VAL A 1 299 ? 1.972 12.885 21.521 1.00 37.75 299 VAL A C 1
ATOM 2368 O O . VAL A 1 299 ? 1.281 11.909 21.805 1.00 37.75 299 VAL A O 1
ATOM 2371 N N . SER A 1 300 ? 2.851 12.883 20.517 1.00 40.06 300 SER A N 1
ATOM 2372 C CA . SER A 1 300 ? 3.272 11.672 19.802 1.00 40.06 300 SER A CA 1
ATOM 2373 C C . SER A 1 300 ? 4.195 10.824 20.691 1.00 40.06 300 SER A C 1
ATOM 2375 O O . SER A 1 300 ? 4.992 11.399 21.434 1.00 40.06 300 SER A O 1
ATOM 2377 N N . PRO A 1 301 ? 4.129 9.483 20.640 1.00 39.97 301 PRO A N 1
ATOM 2378 C CA . PRO A 1 301 ? 5.042 8.633 21.396 1.00 39.97 301 PRO A CA 1
ATOM 2379 C C . PRO A 1 301 ? 6.458 8.683 20.801 1.00 39.97 301 PRO A C 1
ATOM 2381 O O . PRO A 1 301 ? 6.641 8.634 19.585 1.00 39.97 301 PRO A O 1
ATOM 2384 N N . SER A 1 302 ? 7.458 8.793 21.676 1.00 45.47 302 SER A N 1
ATOM 2385 C CA . SER A 1 302 ? 8.882 8.868 21.333 1.00 45.47 302 SER A CA 1
ATOM 2386 C C . SER A 1 302 ? 9.388 7.600 20.622 1.00 45.47 302 SER A C 1
ATOM 2388 O O . SER A 1 302 ? 8.948 6.500 20.966 1.00 45.47 302 SER A O 1
ATOM 2390 N N . PRO A 1 303 ? 10.343 7.717 19.678 1.00 48.47 303 PRO A N 1
ATOM 2391 C CA . PRO A 1 303 ? 10.987 6.564 19.048 1.00 48.47 303 PRO A CA 1
ATOM 2392 C C . PRO A 1 303 ? 11.838 5.765 20.056 1.00 48.47 303 PRO A C 1
ATOM 2394 O O . PRO A 1 303 ? 12.331 6.338 21.033 1.00 48.47 303 PRO A O 1
ATOM 2397 N N . PRO A 1 304 ? 12.034 4.449 19.838 1.00 51.97 304 PRO A N 1
ATOM 2398 C CA . PRO A 1 304 ? 12.874 3.627 20.702 1.00 51.97 304 PRO A CA 1
ATOM 2399 C C . PRO A 1 304 ? 14.350 4.065 20.639 1.00 51.97 304 PRO A C 1
ATOM 2401 O O . PRO A 1 304 ? 14.798 4.575 19.607 1.00 51.97 304 PRO A O 1
ATOM 2404 N N . PRO A 1 305 ? 15.121 3.871 21.726 1.00 54.25 305 PRO A N 1
ATOM 2405 C CA . PRO A 1 305 ? 16.521 4.276 21.780 1.00 54.25 305 PRO A CA 1
ATOM 2406 C C . PRO A 1 305 ? 17.391 3.467 20.799 1.00 54.25 305 PRO A C 1
ATOM 2408 O O . PRO A 1 305 ? 17.085 2.302 20.521 1.00 54.25 305 PRO A O 1
ATOM 2411 N N . PRO A 1 306 ? 18.490 4.055 20.287 1.00 55.03 306 PRO A N 1
ATOM 2412 C CA . PRO A 1 306 ? 19.410 3.374 19.381 1.00 55.03 306 PRO A CA 1
ATOM 2413 C C . PRO A 1 306 ? 20.125 2.202 20.070 1.00 55.03 306 PRO A C 1
ATOM 2415 O O . PRO A 1 306 ? 20.405 2.236 21.269 1.00 55.03 306 PRO A O 1
ATOM 2418 N N . ALA A 1 307 ? 20.427 1.158 19.293 1.00 51.41 307 ALA A N 1
ATOM 2419 C CA . ALA A 1 307 ? 21.121 -0.033 19.775 1.00 51.41 307 ALA A CA 1
ATOM 2420 C C . ALA A 1 307 ? 22.576 0.276 20.201 1.00 51.41 307 ALA A C 1
ATOM 2422 O O . ALA A 1 307 ? 23.230 1.112 19.571 1.00 51.41 307 ALA A O 1
ATOM 2423 N N . PRO A 1 308 ? 23.108 -0.400 21.239 1.00 57.12 308 PRO A N 1
ATOM 2424 C CA . PRO A 1 308 ? 24.494 -0.234 21.666 1.00 57.12 308 PRO A CA 1
ATOM 2425 C C . PRO A 1 308 ? 25.480 -0.832 20.642 1.00 57.12 308 PRO A C 1
ATOM 2427 O O . PRO A 1 308 ? 25.131 -1.782 19.935 1.00 57.12 308 PRO A O 1
ATOM 2430 N N . PRO A 1 309 ? 26.720 -0.312 20.561 1.00 46.50 309 PRO A N 1
ATOM 2431 C CA . PRO A 1 309 ? 27.727 -0.813 19.634 1.00 46.50 309 PRO A CA 1
ATOM 2432 C C . PRO A 1 309 ? 28.160 -2.236 20.005 1.00 46.50 309 PRO A C 1
ATOM 2434 O O . PRO A 1 309 ? 28.422 -2.548 21.167 1.00 46.50 309 PRO A O 1
ATOM 2437 N N . ILE A 1 310 ? 28.245 -3.097 18.992 1.00 49.75 310 ILE A N 1
ATOM 2438 C CA . ILE A 1 310 ? 28.720 -4.478 19.106 1.00 49.75 310 ILE A CA 1
ATOM 2439 C C . ILE A 1 310 ? 30.217 -4.447 19.437 1.00 49.75 310 ILE A C 1
ATOM 2441 O O . ILE A 1 310 ? 31.026 -3.996 18.628 1.00 49.75 310 ILE A O 1
ATOM 2445 N N . GLY A 1 311 ? 30.588 -4.927 20.624 1.00 38.72 311 GLY A N 1
ATOM 2446 C CA . GLY A 1 311 ? 31.975 -5.235 20.959 1.00 38.72 311 GLY A CA 1
ATOM 2447 C C . GLY A 1 311 ? 32.413 -6.533 20.277 1.00 38.72 311 GLY A C 1
ATOM 2448 O O . GLY A 1 311 ? 31.738 -7.554 20.388 1.00 38.72 311 GLY A O 1
ATOM 2449 N N . SER A 1 312 ? 33.537 -6.489 19.565 1.00 43.28 312 SER A N 1
ATOM 2450 C CA . SER A 1 312 ? 34.189 -7.649 18.947 1.00 43.28 312 SER A CA 1
ATOM 2451 C C . SER A 1 312 ? 34.563 -8.708 20.000 1.00 43.28 312 SER A C 1
ATOM 2453 O O . SER A 1 312 ? 35.026 -8.334 21.082 1.00 43.28 312 SER A O 1
ATOM 2455 N N . PRO A 1 313 ? 34.433 -10.021 19.727 1.00 42.72 313 PRO A N 1
ATOM 2456 C CA . PRO A 1 313 ? 34.837 -11.040 20.686 1.00 42.72 313 PRO A CA 1
ATOM 2457 C C . PRO A 1 313 ? 36.367 -11.128 20.782 1.00 42.72 313 PRO A C 1
ATOM 2459 O O . PRO A 1 313 ? 37.078 -11.193 19.779 1.00 42.72 313 PRO A O 1
ATOM 2462 N N . SER A 1 314 ? 36.852 -11.132 22.024 1.00 38.41 314 SER A N 1
ATOM 2463 C CA . SER A 1 314 ? 38.252 -11.347 22.390 1.00 38.41 314 SER A CA 1
ATOM 2464 C C . SER A 1 314 ? 38.701 -12.767 22.026 1.00 38.41 314 SER A C 1
ATOM 2466 O O . SER A 1 314 ? 37.968 -13.735 22.237 1.00 38.41 314 SER A O 1
ATOM 2468 N N . ALA A 1 315 ? 39.910 -12.880 21.479 1.00 37.09 315 ALA A N 1
ATOM 2469 C CA . ALA A 1 315 ? 40.529 -14.122 21.038 1.00 37.09 315 ALA A CA 1
ATOM 2470 C C . ALA A 1 315 ? 40.690 -15.134 22.190 1.00 37.09 315 ALA A C 1
ATOM 2472 O O . ALA A 1 315 ? 41.356 -14.861 23.190 1.00 37.09 315 ALA A O 1
ATOM 2473 N N . ALA A 1 316 ? 40.128 -16.332 22.019 1.00 38.75 316 ALA A N 1
ATOM 2474 C CA . ALA A 1 316 ? 40.412 -17.486 22.863 1.00 38.75 316 ALA A CA 1
ATOM 2475 C C . ALA A 1 316 ? 41.643 -18.246 22.331 1.00 38.75 316 ALA A C 1
ATOM 2477 O O . ALA A 1 316 ? 41.767 -18.518 21.138 1.00 38.75 316 ALA A O 1
ATOM 2478 N N . ARG A 1 317 ? 42.562 -18.568 23.246 1.00 39.38 317 ARG A N 1
ATOM 2479 C CA . ARG A 1 317 ? 43.791 -19.362 23.054 1.00 39.38 317 ARG A CA 1
ATOM 2480 C C . ARG A 1 317 ? 43.471 -20.816 22.628 1.00 39.38 317 ARG A C 1
ATOM 2482 O O . ARG A 1 317 ? 42.428 -21.327 23.030 1.00 39.38 317 ARG A O 1
ATOM 2489 N N . PRO A 1 318 ? 44.362 -21.512 21.891 1.00 41.69 318 PRO A N 1
ATOM 2490 C CA . PRO A 1 318 ? 44.075 -22.826 21.317 1.00 41.69 318 PRO A CA 1
ATOM 2491 C C . PRO A 1 318 ? 44.275 -23.967 22.329 1.00 41.69 318 PRO A C 1
ATOM 2493 O O . PRO A 1 318 ? 45.306 -24.046 22.999 1.00 41.69 318 PRO A O 1
ATOM 2496 N N . GLY A 1 319 ? 43.274 -24.847 22.425 1.00 35.44 319 GLY A N 1
ATOM 2497 C CA . GLY A 1 319 ? 43.300 -26.094 23.190 1.00 35.44 319 GLY A CA 1
ATOM 2498 C C . GLY A 1 319 ? 43.637 -27.298 22.306 1.00 35.44 319 GLY A C 1
ATOM 2499 O O . GLY A 1 319 ? 43.239 -27.363 21.147 1.00 35.44 319 GLY A O 1
ATOM 2500 N N . PHE A 1 320 ? 44.407 -28.218 22.879 1.00 39.00 320 PHE A N 1
ATOM 2501 C CA . PHE A 1 320 ? 45.013 -29.406 22.282 1.00 39.00 320 PHE A CA 1
ATOM 2502 C C . PHE A 1 320 ? 43.998 -30.432 21.742 1.00 39.00 320 PHE A C 1
ATOM 2504 O O . PHE A 1 320 ? 42.992 -30.715 22.388 1.00 39.00 320 PHE A O 1
ATOM 2511 N N . ALA A 1 321 ? 44.319 -31.042 20.597 1.00 48.22 321 ALA A N 1
ATOM 2512 C CA . ALA A 1 321 ? 43.645 -32.225 20.054 1.00 48.22 321 ALA A CA 1
ATOM 2513 C C . ALA A 1 321 ? 44.325 -33.528 20.543 1.00 48.22 321 ALA A C 1
ATOM 2515 O O . ALA A 1 321 ? 45.551 -33.533 20.691 1.00 48.22 321 ALA A O 1
ATOM 2516 N N . PRO A 1 322 ? 43.586 -34.634 20.761 1.00 44.56 322 PRO A N 1
ATOM 2517 C CA . PRO A 1 322 ? 44.168 -35.960 20.978 1.00 44.56 322 PRO A CA 1
ATOM 2518 C C . PRO A 1 322 ? 44.432 -36.694 19.639 1.00 44.56 322 PRO A C 1
ATOM 2520 O O . PRO A 1 322 ? 43.806 -36.355 18.632 1.00 44.56 322 PRO A O 1
ATOM 2523 N N . PRO A 1 323 ? 45.361 -37.673 19.595 1.00 49.03 323 PRO A N 1
ATOM 2524 C CA . PRO A 1 323 ? 45.829 -38.295 18.353 1.00 49.03 323 PRO A CA 1
ATOM 2525 C C . PRO A 1 323 ? 44.895 -39.412 17.835 1.00 49.03 323 PRO A C 1
ATOM 2527 O O . PRO A 1 323 ? 44.074 -39.923 18.601 1.00 49.03 323 PRO A O 1
ATOM 2530 N N . PRO A 1 324 ? 45.014 -39.786 16.544 1.00 46.38 324 PRO A N 1
ATOM 2531 C CA . PRO A 1 324 ? 44.013 -40.570 15.821 1.00 46.38 324 PRO A CA 1
ATOM 2532 C C . PRO A 1 324 ? 44.224 -42.090 15.910 1.00 46.38 324 PRO A C 1
ATOM 2534 O O . PRO A 1 324 ? 45.333 -42.563 16.168 1.00 46.38 324 PRO A O 1
ATOM 2537 N N . ALA A 1 325 ? 43.152 -42.823 15.597 1.00 46.12 325 ALA A N 1
ATOM 2538 C CA . ALA A 1 325 ? 43.173 -44.161 15.007 1.00 46.12 325 ALA A CA 1
ATOM 2539 C C . ALA A 1 325 ? 42.490 -44.090 13.634 1.00 46.12 325 ALA A C 1
ATOM 2541 O O . ALA A 1 325 ? 41.525 -43.295 13.519 1.00 46.12 325 ALA A O 1
#

Foldseek 3Di:
DDPDDPDPLQDQPPPDQQPDDDDPDPCRVVRSVVSSVVRVVSSVVSVVVVVCLVVVVVVVVVVVVVVVVVVVVVVVVVVVVVVVPDDPVPDDDDPVCVVVPDDDDDDPDDDDPCPDPVNDRPSVVVVVVPDDDPDPQQVCQVVDPVNDRRCVVVPDPCVVVVVVVVVVVVVVVVVVVVVVVVVVCVVPVPCPVVPDDPPPPDCVVVVVQVVVPPVRPPPPDDDDDDDDDDDDDDDDDDDDDDDDDDDDDDDDDDDDDDDDDDDDDDDDDDDDDDDDDDDDDDDDDDDDDDDDDDDDDDDDDDDDDDDDDDDDDDDDDDDDDDDDD

Sequence (325 aa):
SRSTMPLVTRNIEPRHLCRQTLPSVPSELECVTNITLANVIRQLGSLSKSAEDIFGELFTQANTFASRVSVLVERVDRLQVKVTQLDPKEEEVSLQGINTRKAFKSSTTQDQKLFDRDSLPVPVLETYGTCNTPPPLNILSPYRDDGKEALKFYTDPSYFFDLWKEKMLQDTKDIMKEKRKHRKEKKDNPNRGNVNPRKIKTRKEEWEKLKMGQEFVESKDKHGPAGYPSNMVYQNGSIGSNESMDGNCYPPPPQTDSIVPPPPSFPDDSLPPPPVEFSYPVDNQRGSGSGGPKRSSLVSPSPPPPAPPIGSPSAARPGFAPPPA

pLDDT: mean 70.71, std 25.92, range [28.77, 98.69]